Protein AF-A0A8S4RMI0-F1 (afdb_monomer)

Secondary structure (DSSP, 8-state):
--SB-TTT--BTTSS-EEEESTTHHHHHHHHHHHT-THHHHHHH-S-EEEEHHHHHHHH-HHHHHHHHHHHHHHHHTTS-----------SS----TTTBBTTT-SB--HHHHHHS-GGGPPPEEE---TTHHHHHHHHHHHH-SHHHHHHHHHHHT-S-TTTTT-EEEHHHHHHHHS---S--SSS---HHHHHHHHHHHHHHHH-S-S---HHHHHHH-TTS---HHHHHHHHHHHTTS--S-----TTSSS--SSS-----PPPP------

Nearest PDB structures (foldseek):
  2rn7-assembly1_A  TM=4.530E-01  e=5.251E+00  Shigella flexneri

Mean predicted aligned error: 21.91 Å

Sequence (274 aa):
MSQFCFICNKLLTEDETVVVSRGMPTLIDASVARSDEFADYLRSQKSVTIHVDCRKSYTRKTSISASKRQREEEQASTSKVSPPHTRARISESSFCFKNNCLFCGDEADEEAEKKKVKIYRRKIHKVSTLTFKDSILKLAKDRSDDVSKAVFARINFQYDLVAADAKYHDSCYKSFLRPNTGGKIGRPQSEAINSAMEEIFNFIESSDDCQFSLDELKNVCQNVALENGIIKIRLELNTVSPSSEDLVTLDTVLSHNKSSAAAAAPADTSLVTL

Radius of gyration: 37.86 Å; Cα contacts (8 Å, |Δi|>4): 210; chains: 1; bounding box: 69×52×135 Å

Solvent-accessible surface area (backbone atoms only — not comparable to full-atom values): 17417 Å² total; per-residue (Å²): 131,82,66,41,15,85,84,78,70,42,63,58,83,82,56,67,65,42,76,37,49,89,55,44,65,56,51,33,52,31,25,55,67,35,70,49,87,53,30,67,58,51,70,74,48,78,59,50,55,31,37,53,64,52,56,53,48,57,60,32,67,70,50,28,54,52,49,35,53,52,52,53,54,61,63,54,72,76,67,87,87,85,80,95,77,77,83,89,73,88,87,65,90,70,89,39,42,59,46,17,14,61,64,82,60,48,80,50,49,70,72,64,34,67,73,45,59,80,92,76,45,71,56,75,47,70,49,83,55,83,67,51,59,58,56,51,49,51,51,23,63,76,61,65,42,73,65,28,51,56,32,40,68,64,48,73,80,51,90,50,55,51,85,47,48,20,26,31,41,53,67,50,52,52,44,66,78,49,60,82,64,85,65,73,93,65,79,83,81,52,66,70,61,53,56,43,49,50,52,42,51,51,51,54,74,73,41,94,64,94,75,81,55,73,66,61,55,48,62,70,33,81,87,56,95,73,53,72,68,58,56,50,55,52,54,59,60,64,73,69,64,88,76,83,87,81,96,76,77,97,71,79,86,83,72,86,92,85,87,88,87,84,88,84,81,86,82,88,77,88,85,83,93,133

Foldseek 3Di:
DDQAAPQPRDGPPPAAKDKDQPCLVLLLVLCVLLVHPCNVVSVVDRIGMHHPVSVVQSSDPVNSVVSNVVVVVVVVVPDDDDDDDDDPDDDDPPQQQQQAALQPSDGDDPVVLVPDDPVPRFDKDWDDDQCVLVVLLVLLVVVVDPSSVSSCVVRVPDPGSNVSRGMHTPVRVVCSVPPCPVDDPDDPDDPLVVVLLVQLVVVVVVDPDPDDDLVRSCVSSVPDPDDSVNNVVVVVVVVPDDDDDDDDDDPDPPDDDPDDDDDDDDDDDDDDDD

pLDDT: mean 74.37, std 18.66, range [33.75, 95.25]

Organism: NCBI:txid348720

Structure (mmCIF, N/CA/C/O backbone):
data_AF-A0A8S4RMI0-F1
#
_entry.id   AF-A0A8S4RMI0-F1
#
loop_
_atom_site.group_PDB
_atom_site.id
_atom_site.type_symbol
_atom_site.label_atom_id
_atom_site.label_alt_id
_atom_site.label_comp_id
_atom_site.label_asym_id
_atom_site.label_entity_id
_atom_site.label_seq_id
_atom_site.pdbx_PDB_ins_code
_atom_site.Cartn_x
_atom_site.Cartn_y
_atom_site.Cartn_z
_atom_site.occupancy
_atom_site.B_iso_or_equiv
_atom_site.auth_seq_id
_atom_site.auth_comp_id
_atom_site.auth_asym_id
_atom_site.auth_atom_id
_atom_site.pdbx_PDB_model_num
ATOM 1 N N . MET A 1 1 ? -2.937 28.799 33.715 1.00 54.19 1 MET A N 1
ATOM 2 C CA . MET A 1 1 ? -4.033 28.325 32.842 1.00 54.19 1 MET A CA 1
ATOM 3 C C . MET A 1 1 ? -3.453 27.258 31.935 1.00 54.19 1 MET A C 1
ATOM 5 O O . MET A 1 1 ? -2.430 27.521 31.316 1.00 54.19 1 MET A O 1
ATOM 9 N N . SER A 1 2 ? -4.015 26.052 31.926 1.00 63.00 2 SER A N 1
ATOM 10 C CA . SER A 1 2 ? -3.570 24.981 31.029 1.00 63.00 2 SER A CA 1
ATOM 11 C C . SER A 1 2 ? -3.855 25.380 29.579 1.00 63.00 2 SER A C 1
ATOM 13 O O . SER A 1 2 ? -4.973 25.772 29.262 1.00 63.00 2 SER A O 1
ATOM 15 N N . GLN A 1 3 ? -2.845 25.303 28.708 1.00 75.56 3 GLN A N 1
ATOM 16 C CA . GLN A 1 3 ? -2.973 25.601 27.270 1.00 75.56 3 GLN A CA 1
ATOM 17 C C . GLN A 1 3 ? -3.526 24.415 26.458 1.00 75.56 3 GLN A C 1
ATOM 19 O O . GLN A 1 3 ? -3.726 24.520 25.249 1.00 75.56 3 GLN A O 1
ATOM 24 N N . PHE A 1 4 ? -3.801 23.296 27.130 1.00 82.50 4 PHE A N 1
ATOM 25 C CA . PHE A 1 4 ? -4.232 22.039 26.533 1.00 82.50 4 PHE A CA 1
ATOM 26 C C . PHE A 1 4 ? -5.598 21.618 27.075 1.00 82.50 4 PHE A C 1
ATOM 28 O O . PHE A 1 4 ? -5.907 21.826 28.253 1.00 82.50 4 PHE A O 1
ATOM 35 N N . CYS A 1 5 ? -6.408 21.002 26.217 1.00 84.50 5 CYS A N 1
ATOM 36 C CA . CYS A 1 5 ? -7.666 20.383 26.610 1.00 84.50 5 CYS A CA 1
ATOM 37 C C . CYS A 1 5 ? -7.396 19.075 27.360 1.00 84.50 5 CYS A C 1
ATOM 39 O O . CYS A 1 5 ? -6.780 18.171 26.805 1.00 84.50 5 CYS A O 1
ATOM 41 N N . PHE A 1 6 ? -7.921 18.928 28.581 1.00 81.25 6 PHE A N 1
ATOM 42 C CA . PHE A 1 6 ? -7.669 17.731 29.400 1.00 81.25 6 PHE A CA 1
ATOM 43 C C . PHE A 1 6 ? -8.244 16.425 28.815 1.00 81.25 6 PHE A C 1
ATOM 45 O O . PHE A 1 6 ? -7.832 15.345 29.217 1.00 81.25 6 PHE A O 1
ATOM 52 N N . ILE A 1 7 ? -9.217 16.505 27.897 1.00 84.19 7 ILE A N 1
ATOM 53 C CA . ILE A 1 7 ? -9.910 15.329 27.338 1.00 84.19 7 ILE A CA 1
ATOM 54 C C . ILE A 1 7 ? -9.160 14.765 26.127 1.00 84.19 7 ILE A C 1
ATOM 56 O O . ILE A 1 7 ? -9.059 13.551 25.979 1.00 84.19 7 ILE A O 1
ATOM 60 N N . CYS A 1 8 ? -8.668 15.632 25.238 1.00 85.00 8 CYS A N 1
ATOM 61 C CA . CYS A 1 8 ? -8.019 15.223 23.988 1.00 85.00 8 CYS A CA 1
ATOM 62 C C . CYS A 1 8 ? -6.515 15.529 23.943 1.00 85.00 8 CYS A C 1
ATOM 64 O O . CYS A 1 8 ? -5.870 15.186 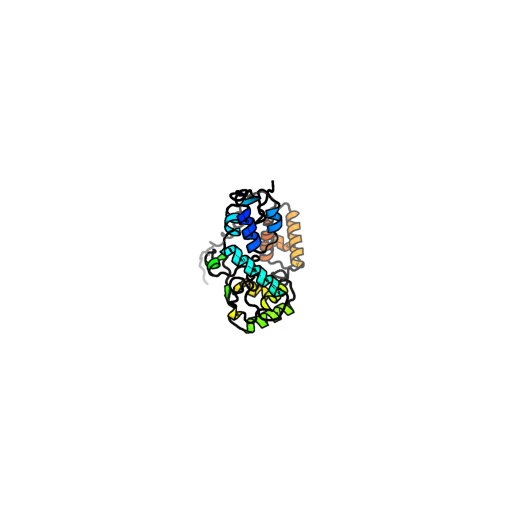22.957 1.00 85.00 8 CYS A O 1
ATOM 66 N N . ASN A 1 9 ? -5.963 16.182 24.973 1.00 83.00 9 ASN A N 1
ATOM 67 C CA . ASN A 1 9 ? -4.568 16.629 25.077 1.00 83.00 9 ASN A CA 1
ATOM 68 C C . ASN A 1 9 ? -4.078 17.525 23.922 1.00 83.00 9 ASN A C 1
ATOM 70 O O . ASN A 1 9 ? -2.877 17.725 23.763 1.00 83.00 9 ASN A O 1
ATOM 74 N N . LYS A 1 10 ? -4.992 18.100 23.132 1.00 84.44 10 LYS A N 1
ATOM 75 C CA . LYS A 1 10 ? -4.671 19.051 22.058 1.00 84.44 10 LYS A CA 1
ATOM 76 C C . LYS A 1 10 ? -4.670 20.492 22.558 1.00 84.44 10 LYS A C 1
ATOM 78 O O . LYS A 1 10 ? -5.283 20.806 23.584 1.00 84.44 10 LYS A O 1
ATOM 83 N N . LEU A 1 11 ? -4.003 21.366 21.808 1.00 82.44 11 LEU A N 1
ATOM 84 C CA . LEU A 1 11 ? -3.947 22.802 22.073 1.00 82.44 11 LEU A CA 1
ATOM 85 C C . LEU A 1 11 ? -5.346 23.431 22.021 1.00 82.44 11 LEU A C 1
ATOM 87 O O . LEU A 1 11 ? -6.177 23.121 21.169 1.00 82.44 11 LEU A O 1
ATOM 91 N N . LEU A 1 12 ? -5.601 24.355 22.942 1.00 80.00 12 LEU A N 1
ATOM 92 C CA . LEU A 1 12 ? -6.854 25.113 23.035 1.00 80.00 12 LEU A CA 1
ATOM 93 C C . LEU A 1 12 ? -6.992 26.209 21.955 1.00 80.00 12 LEU A C 1
ATOM 95 O O . LEU A 1 12 ? -7.931 26.996 22.008 1.00 80.00 12 LEU A O 1
ATOM 99 N N . THR A 1 13 ? -6.063 26.275 20.999 1.00 73.94 13 THR A N 1
ATOM 100 C CA . THR A 1 13 ? -6.011 27.281 19.925 1.00 73.94 13 THR A CA 1
ATOM 101 C C . THR A 1 13 ? -6.688 26.840 18.629 1.00 73.94 13 THR A C 1
ATOM 103 O O . THR A 1 13 ? -6.954 27.687 17.785 1.00 73.94 13 THR A O 1
ATOM 106 N N . GLU A 1 14 ? -6.930 25.539 18.449 1.00 65.44 14 GLU A N 1
ATOM 107 C CA . GLU A 1 14 ? -7.407 24.977 17.174 1.00 65.44 14 GLU A CA 1
ATOM 108 C C . GLU A 1 14 ? -8.941 24.985 17.040 1.00 65.44 14 GLU A C 1
ATOM 110 O O . GLU A 1 14 ? -9.441 25.131 15.931 1.00 65.44 14 GLU A O 1
ATOM 115 N N . ASP A 1 15 ? -9.684 24.910 18.153 1.00 72.50 15 ASP A N 1
ATOM 116 C CA . ASP A 1 15 ? -11.146 24.732 18.167 1.00 72.50 15 ASP A CA 1
ATOM 117 C C . ASP A 1 15 ? -11.834 25.615 19.227 1.00 72.50 15 ASP A C 1
ATOM 119 O O . ASP A 1 15 ? -11.194 26.115 20.153 1.00 72.50 15 ASP A O 1
ATOM 123 N N . GLU A 1 16 ? -13.165 25.759 19.151 1.00 82.75 16 GLU A N 1
ATOM 124 C CA . GLU A 1 16 ? -13.963 26.478 20.157 1.00 82.75 16 GLU A CA 1
ATOM 125 C C . GLU A 1 16 ? -13.777 25.891 21.565 1.00 82.75 16 GLU A C 1
ATOM 127 O O . GLU A 1 16 ? -14.031 24.705 21.819 1.00 82.75 16 GLU A O 1
ATOM 132 N N . THR A 1 17 ? -13.384 26.740 22.518 1.00 86.94 17 THR A N 1
ATOM 133 C CA . THR A 1 17 ? -13.136 26.347 23.909 1.00 86.94 17 THR A CA 1
ATOM 134 C C . THR A 1 17 ? -14.161 26.924 24.870 1.00 86.94 17 THR A C 1
ATOM 136 O O . THR A 1 17 ? -14.729 27.994 24.667 1.00 86.94 17 THR A O 1
ATOM 139 N N . VAL A 1 18 ? -14.406 26.191 25.954 1.00 85.44 18 VAL A N 1
ATOM 140 C CA . VAL A 1 18 ? -15.301 26.596 27.033 1.00 85.44 18 VAL A CA 1
ATOM 141 C C . VAL A 1 18 ? -14.650 26.326 28.383 1.00 85.44 18 VAL A C 1
A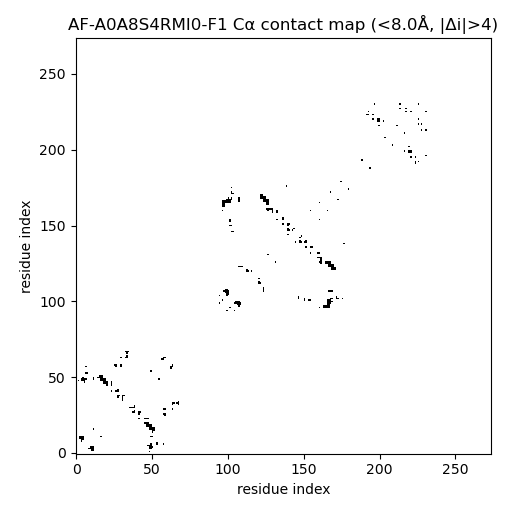TOM 143 O O . VAL A 1 18 ? -14.076 25.260 28.623 1.00 85.44 18 VAL A O 1
ATOM 146 N N . VAL A 1 19 ? -14.764 27.298 29.287 1.00 86.31 19 VAL A N 1
ATOM 147 C CA . VAL A 1 19 ? -14.391 27.140 30.695 1.00 86.31 19 VAL A CA 1
ATOM 148 C C . VAL A 1 19 ? -15.593 26.582 31.446 1.00 86.31 19 VAL A C 1
ATOM 150 O O . VAL A 1 19 ? -16.625 27.239 31.593 1.00 86.31 19 VAL A O 1
ATOM 153 N N . VAL A 1 20 ? -15.478 25.347 31.918 1.00 83.50 20 VAL A N 1
ATOM 154 C CA . VAL A 1 20 ? -16.547 24.653 32.632 1.00 83.50 20 VAL A CA 1
ATOM 155 C C . VAL A 1 20 ? -16.352 24.846 34.131 1.00 83.50 20 VAL A C 1
ATOM 157 O O . VAL A 1 20 ? -15.454 24.259 34.721 1.00 83.50 20 VAL A O 1
ATOM 160 N N . SER A 1 21 ? -17.211 25.659 34.747 1.00 84.62 21 SER A N 1
ATOM 161 C CA . SER A 1 21 ? -17.290 25.842 36.207 1.00 84.62 21 SER A CA 1
ATOM 162 C C . SER A 1 21 ? -18.567 25.218 36.779 1.00 84.62 21 SER A C 1
ATOM 164 O O . SER A 1 21 ? -18.519 24.349 37.642 1.00 84.62 21 SER A O 1
ATOM 166 N N . ARG A 1 22 ? -19.736 25.573 36.230 1.00 84.75 22 ARG A N 1
ATOM 167 C CA . ARG A 1 22 ? -21.039 25.014 36.650 1.00 84.75 22 ARG A CA 1
ATOM 168 C C . ARG A 1 22 ? -21.257 23.560 36.223 1.00 84.75 22 ARG A C 1
ATOM 170 O O . ARG A 1 22 ? -21.994 22.836 36.876 1.00 84.75 22 ARG A O 1
ATOM 177 N N . GLY A 1 23 ? -20.630 23.132 35.128 1.00 85.25 23 GLY A N 1
ATOM 178 C CA . GLY A 1 23 ? -20.769 21.778 34.575 1.00 85.25 23 GLY A CA 1
ATOM 179 C C . GLY A 1 23 ? -19.791 20.748 35.147 1.00 85.25 23 GLY A C 1
ATOM 180 O O . GLY A 1 23 ? -19.702 19.653 34.595 1.00 85.25 23 GLY A O 1
ATOM 181 N N . MET A 1 24 ? -19.047 21.097 36.202 1.00 89.69 24 MET A N 1
ATOM 182 C CA . MET A 1 24 ? -18.082 20.203 36.852 1.00 89.69 24 MET A CA 1
ATOM 183 C C . MET A 1 24 ? -18.721 18.919 37.405 1.00 89.69 24 MET A C 1
ATOM 185 O O . MET A 1 24 ? -18.169 17.856 37.126 1.00 89.69 24 MET A O 1
ATOM 189 N N . PRO A 1 25 ? -19.895 18.950 38.079 1.00 89.81 25 PRO A N 1
ATOM 190 C CA . PRO A 1 25 ? -20.540 17.723 38.553 1.00 89.81 25 PRO A CA 1
ATOM 191 C C . PRO A 1 25 ? -20.804 16.726 37.419 1.00 89.81 25 PRO A C 1
ATOM 193 O O . PRO A 1 25 ? -20.478 15.556 37.539 1.00 89.81 25 PRO A O 1
ATOM 196 N N . THR A 1 26 ? -21.267 17.205 36.260 1.00 89.94 26 THR A N 1
ATOM 197 C CA . THR A 1 26 ? -21.531 16.352 35.089 1.00 89.94 26 THR A CA 1
ATOM 198 C C . THR A 1 26 ? -20.264 15.712 34.517 1.00 89.94 26 THR A C 1
ATOM 200 O O . THR A 1 26 ? -20.318 14.591 34.019 1.00 89.94 26 THR A O 1
ATOM 203 N N . LEU A 1 27 ? -19.124 16.411 34.556 1.00 89.81 27 LEU A N 1
ATOM 204 C CA . LEU A 1 27 ? -17.843 15.846 34.122 1.00 89.81 27 LEU A CA 1
ATOM 205 C C . LEU A 1 27 ? -17.337 14.794 35.113 1.00 89.81 27 LEU A C 1
ATOM 207 O O . LEU A 1 27 ? -16.849 13.756 34.677 1.00 89.81 27 LEU A O 1
ATOM 211 N N . ILE A 1 28 ? -17.503 15.032 36.417 1.00 89.56 28 ILE A N 1
ATOM 212 C CA . ILE A 1 28 ? -17.167 14.062 37.467 1.00 89.56 28 ILE A CA 1
ATOM 213 C C . ILE A 1 28 ? -18.046 12.814 37.330 1.00 89.56 28 ILE A C 1
ATOM 215 O O . ILE A 1 28 ? -17.522 11.706 37.317 1.00 89.56 28 ILE A O 1
ATOM 219 N N . ASP A 1 29 ? -19.358 12.972 37.150 1.00 90.69 29 ASP A N 1
ATOM 220 C CA . ASP A 1 29 ? -20.283 11.848 36.970 1.00 90.69 29 ASP A CA 1
ATOM 221 C C . ASP A 1 29 ? -19.956 11.044 35.707 1.00 90.69 29 ASP A C 1
ATOM 223 O O . ASP A 1 29 ? -19.968 9.813 35.728 1.00 90.69 29 ASP A O 1
ATOM 227 N N . ALA A 1 30 ? -19.616 11.726 34.607 1.00 89.06 30 ALA A N 1
ATOM 228 C CA . ALA A 1 30 ? -19.179 11.071 33.378 1.00 89.06 30 ALA A CA 1
ATOM 229 C C . ALA A 1 30 ? -17.870 10.297 33.585 1.00 89.06 30 ALA A C 1
ATOM 231 O O . ALA A 1 30 ? -17.769 9.158 33.146 1.00 89.06 30 ALA A O 1
ATOM 232 N N . SER A 1 31 ? -16.900 10.882 34.285 1.00 89.00 31 SER A N 1
ATOM 233 C CA . SER A 1 31 ? -15.619 10.259 34.629 1.00 89.00 31 SER A CA 1
ATOM 234 C C . SER A 1 31 ? -15.795 9.007 35.502 1.00 89.00 31 SER A C 1
ATOM 236 O O . SER A 1 31 ? -15.307 7.928 35.163 1.00 89.00 31 SER A O 1
ATOM 238 N N . VAL A 1 32 ? -16.622 9.097 36.550 1.00 88.31 32 VAL A N 1
ATOM 239 C CA . VAL A 1 32 ? -16.991 7.957 37.407 1.00 88.31 32 VAL A CA 1
ATOM 240 C C . VAL A 1 32 ? -17.703 6.869 36.598 1.00 88.31 32 VAL A C 1
ATOM 242 O O . VAL A 1 32 ? -17.356 5.692 36.701 1.00 88.31 32 VAL A O 1
ATOM 245 N N . ALA A 1 33 ? -18.658 7.245 35.741 1.00 87.50 33 ALA A N 1
ATOM 246 C CA . ALA A 1 33 ? -19.387 6.303 34.893 1.00 87.50 33 ALA A CA 1
ATOM 247 C C . ALA A 1 33 ? -18.496 5.629 33.833 1.00 87.50 33 ALA A C 1
ATOM 249 O O . ALA A 1 33 ? -18.783 4.507 33.411 1.00 87.50 33 ALA A O 1
ATOM 250 N N . ARG A 1 34 ? -17.421 6.302 33.407 1.00 87.50 34 ARG A N 1
ATOM 251 C CA . ARG A 1 34 ? -16.379 5.764 32.517 1.00 87.50 34 ARG A CA 1
ATOM 252 C C . ARG A 1 34 ? -15.347 4.921 33.261 1.00 87.50 34 ARG A C 1
ATOM 254 O O . ARG A 1 34 ? -14.600 4.197 32.607 1.00 87.50 34 ARG A O 1
ATOM 261 N N . SER A 1 35 ? -15.316 5.012 34.593 1.00 82.00 35 SER A N 1
ATOM 262 C CA . SER A 1 35 ? -14.300 4.397 35.452 1.00 82.00 35 SER A CA 1
ATOM 263 C C . SER A 1 35 ? -12.883 4.752 34.990 1.00 82.00 35 SER A C 1
ATOM 265 O O . SER A 1 35 ? -12.017 3.882 34.869 1.00 82.00 35 SER A O 1
ATOM 267 N N . ASP A 1 36 ? -12.674 6.030 34.661 1.00 82.50 36 ASP A N 1
ATOM 268 C CA . ASP A 1 36 ? -11.359 6.580 34.341 1.00 82.50 36 ASP A CA 1
ATOM 269 C C . ASP A 1 36 ? -10.687 7.200 35.580 1.00 82.50 36 ASP A C 1
ATOM 271 O O . ASP A 1 36 ? -11.306 7.404 36.623 1.00 82.50 36 ASP A O 1
ATOM 275 N N . GLU A 1 37 ? -9.386 7.468 35.475 1.00 81.69 37 GLU A N 1
ATOM 276 C CA . GLU A 1 37 ? -8.567 8.017 36.571 1.00 81.69 37 GLU A CA 1
ATOM 277 C C . GLU A 1 37 ? -8.727 9.541 36.719 1.00 81.69 37 GLU A C 1
ATOM 279 O O . GLU A 1 37 ? -8.057 10.184 37.524 1.00 81.69 37 GLU A O 1
ATOM 284 N N . PHE A 1 38 ? -9.623 10.153 35.939 1.00 83.25 38 PHE A N 1
ATOM 285 C CA . PHE A 1 38 ? -9.787 11.604 35.911 1.00 83.25 38 PHE A CA 1
ATOM 286 C C . PHE A 1 38 ? -10.749 12.123 36.984 1.00 83.25 38 PHE A C 1
ATOM 288 O O . PHE A 1 38 ? -10.801 13.333 37.211 1.00 83.25 38 PHE A O 1
ATOM 295 N N . ALA A 1 39 ? -11.474 11.243 37.683 1.00 83.69 39 ALA A N 1
ATOM 296 C CA . ALA A 1 39 ? -12.506 11.640 38.640 1.00 83.69 39 ALA A CA 1
ATOM 297 C C . ALA A 1 39 ? -11.903 12.413 39.816 1.00 83.69 39 ALA A C 1
ATOM 299 O O . ALA A 1 39 ? -12.425 13.457 40.213 1.00 83.69 39 ALA A O 1
ATOM 300 N N . ASP A 1 40 ? -10.774 11.934 40.332 1.00 84.81 40 ASP A N 1
ATOM 301 C CA . ASP A 1 40 ? -10.081 12.543 41.466 1.00 84.81 40 ASP A CA 1
ATOM 302 C C . ASP A 1 40 ? -9.461 13.887 41.078 1.00 84.81 40 ASP A C 1
ATOM 304 O O . ASP A 1 40 ? -9.591 14.878 41.804 1.00 84.81 40 ASP A O 1
ATOM 308 N N . TYR A 1 41 ? -8.888 13.963 39.872 1.00 86.19 41 TYR A N 1
ATOM 309 C CA . TYR A 1 41 ? -8.411 15.221 39.307 1.00 86.19 41 TYR A CA 1
ATOM 310 C C . TYR A 1 41 ? -9.552 16.239 39.185 1.00 86.19 41 TYR A C 1
ATOM 312 O O . TYR A 1 41 ? -9.429 17.359 39.680 1.00 86.19 41 TYR A O 1
ATOM 320 N N . LEU A 1 42 ? -10.694 15.856 38.611 1.00 86.25 42 LEU A N 1
ATOM 321 C CA . LEU A 1 42 ? -11.837 16.754 38.428 1.00 86.25 42 LEU A CA 1
ATOM 322 C C . LEU A 1 42 ? -12.463 17.210 39.755 1.00 86.25 42 LEU A C 1
ATOM 324 O O . LEU A 1 42 ? -12.930 18.344 39.829 1.00 86.25 42 LEU A O 1
ATOM 328 N N . ARG A 1 43 ? -12.427 16.388 40.814 1.00 87.06 43 ARG A N 1
ATOM 329 C CA . ARG A 1 43 ? -12.862 16.784 42.169 1.00 87.06 43 ARG A CA 1
ATOM 330 C C . ARG A 1 43 ? -11.950 17.838 42.802 1.00 87.06 43 ARG A C 1
ATOM 332 O O . ARG A 1 43 ? -12.424 18.646 43.596 1.00 87.06 43 ARG A O 1
ATOM 339 N N . SER A 1 44 ? -10.662 17.840 42.454 1.00 86.88 44 SER A N 1
ATOM 340 C CA . SER A 1 44 ? -9.683 18.809 42.973 1.00 86.88 44 SER A CA 1
ATOM 341 C C . SER A 1 44 ? -9.760 20.188 42.303 1.00 86.88 44 SER A C 1
ATOM 343 O O . SER A 1 44 ? -9.288 21.177 42.865 1.00 86.88 44 SER A O 1
ATOM 345 N N . GLN A 1 45 ? -10.351 20.276 41.106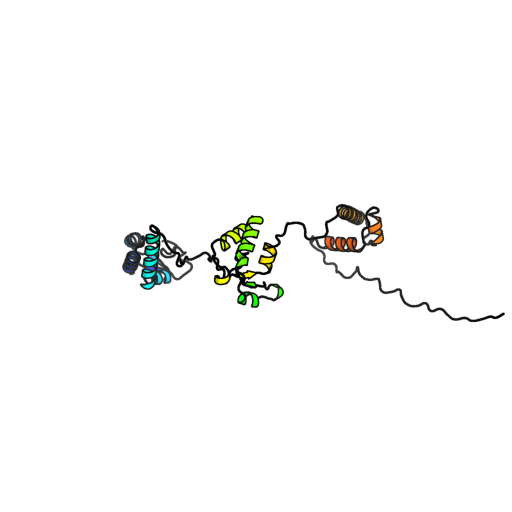 1.00 84.75 45 GLN A N 1
ATOM 346 C CA . GLN A 1 45 ? -10.377 21.499 40.302 1.00 84.75 45 GLN A CA 1
ATOM 347 C C . GLN A 1 45 ? -11.699 22.264 40.446 1.00 84.75 45 GLN A C 1
ATOM 349 O O . GLN A 1 45 ? -12.782 21.686 40.448 1.00 84.75 45 GLN A O 1
ATOM 354 N N . LYS A 1 46 ? -11.622 23.602 40.499 1.00 82.88 46 LYS A N 1
ATOM 355 C CA . LYS A 1 46 ? -12.810 24.484 40.526 1.00 82.88 46 LYS A CA 1
ATOM 356 C C . LYS A 1 46 ? -13.389 24.755 39.133 1.00 82.88 46 LYS A C 1
ATOM 358 O O . LYS A 1 46 ? -14.575 25.047 39.000 1.00 82.88 46 LYS A O 1
ATOM 363 N N . SER A 1 47 ? -12.551 24.697 38.102 1.00 86.88 47 SER A N 1
ATOM 364 C CA . SER A 1 47 ? -12.946 24.903 36.708 1.00 86.88 47 SER A CA 1
ATOM 365 C C . SER A 1 47 ? -11.914 24.307 35.762 1.00 86.88 47 SER A C 1
ATOM 367 O O . SER A 1 47 ? -10.721 24.363 36.059 1.00 86.88 47 SER A O 1
ATOM 369 N N . VAL A 1 48 ? -12.355 23.824 34.603 1.00 86.62 48 VAL A N 1
ATOM 370 C CA . VAL A 1 48 ? -11.478 23.264 33.561 1.00 86.62 48 VAL A CA 1
ATOM 371 C C . VAL A 1 48 ? -11.795 23.862 32.196 1.00 86.62 48 VAL A C 1
ATOM 373 O O . VAL A 1 48 ? -12.960 24.092 31.871 1.00 86.62 48 VAL A O 1
ATOM 376 N N . THR A 1 49 ? -10.763 24.100 31.388 1.00 87.38 49 THR A N 1
ATOM 377 C CA . THR A 1 49 ? -10.919 24.579 30.008 1.00 87.38 49 THR A CA 1
ATOM 378 C C . THR A 1 49 ? -10.817 23.409 29.043 1.00 87.38 49 THR A C 1
ATOM 380 O O . THR A 1 49 ? -9.838 22.661 29.061 1.00 87.38 49 THR A O 1
ATOM 383 N N . ILE A 1 50 ? -11.835 23.239 28.204 1.00 88.69 50 ILE A N 1
ATOM 384 C CA . ILE A 1 50 ? -11.911 22.160 27.215 1.00 88.69 50 ILE A CA 1
ATOM 385 C C . ILE A 1 50 ? -12.539 22.636 25.922 1.00 88.69 50 ILE A C 1
ATOM 387 O O . ILE A 1 50 ? -13.280 23.616 25.918 1.00 88.69 50 ILE A O 1
ATOM 391 N N . HIS A 1 51 ? -12.304 21.905 24.834 1.00 90.12 51 HIS A N 1
ATOM 392 C CA . HIS A 1 51 ? -13.070 22.120 23.612 1.00 90.12 51 HIS A CA 1
ATOM 393 C C . HIS A 1 51 ? -14.547 21.794 23.836 1.00 90.12 51 HIS A C 1
ATOM 395 O O . HIS A 1 51 ? -14.900 20.851 24.559 1.00 90.12 51 HIS A O 1
ATOM 401 N N . VAL A 1 52 ? -15.420 22.558 23.186 1.00 87.19 52 VAL A N 1
ATOM 402 C CA . VAL A 1 52 ? -16.876 22.381 23.260 1.00 87.19 52 VAL A CA 1
ATOM 403 C C . VAL A 1 52 ? -17.274 20.968 22.823 1.00 87.19 52 VAL A C 1
ATOM 405 O O . VAL A 1 52 ? -18.101 20.318 23.471 1.00 87.19 52 VAL A O 1
ATOM 408 N N . ASP A 1 53 ? -16.646 20.450 21.770 1.00 87.75 53 ASP A N 1
ATOM 409 C CA . ASP A 1 53 ? -16.946 19.115 21.255 1.00 87.75 53 ASP A CA 1
ATOM 410 C C . ASP A 1 53 ? -16.376 17.999 22.124 1.00 87.75 53 ASP A C 1
ATOM 412 O O . ASP A 1 53 ? -17.048 16.985 22.329 1.00 87.75 53 ASP A O 1
ATOM 416 N N . CYS A 1 54 ? -15.218 18.220 22.749 1.00 88.31 54 CYS A N 1
ATOM 417 C CA . CYS A 1 54 ? -14.690 17.327 23.776 1.00 88.31 54 CYS A CA 1
ATOM 418 C C . CYS A 1 54 ? -15.673 17.207 24.948 1.00 88.31 54 CYS A C 1
ATOM 420 O O . CYS A 1 54 ? -15.998 16.093 25.358 1.00 88.31 54 CYS A O 1
ATOM 422 N N . ARG A 1 55 ? -16.248 18.325 25.423 1.00 88.94 55 ARG A N 1
ATOM 423 C CA . ARG A 1 55 ? -17.288 18.308 26.468 1.00 88.94 55 ARG A CA 1
ATOM 424 C C . ARG A 1 55 ? -18.501 17.477 26.054 1.00 88.94 55 ARG A C 1
ATOM 426 O O . ARG A 1 55 ? -18.967 16.637 26.828 1.00 88.94 55 ARG A O 1
ATOM 433 N N . LYS A 1 56 ? -19.033 17.723 24.850 1.00 88.25 56 LYS A N 1
ATOM 434 C CA . LYS A 1 56 ? -20.196 16.993 24.318 1.00 88.25 56 LYS A CA 1
ATOM 435 C C . LYS A 1 56 ? -19.882 15.503 24.207 1.00 88.25 56 LYS A C 1
ATOM 437 O O . LYS A 1 56 ? -20.673 14.687 24.658 1.00 88.25 56 LYS A O 1
ATOM 442 N N . SER A 1 57 ? -18.740 15.144 23.627 1.00 89.56 57 SER A N 1
ATOM 443 C CA . SER A 1 57 ? -18.340 13.751 23.423 1.00 89.56 57 SER A CA 1
ATOM 444 C C . SER A 1 57 ? -18.132 13.010 24.743 1.00 89.56 57 SER A C 1
ATOM 446 O O . SER A 1 57 ? -18.621 11.896 24.908 1.00 89.56 57 SER A O 1
ATOM 448 N N . TYR A 1 58 ? -17.477 13.645 25.713 1.00 88.56 58 TYR A N 1
ATOM 449 C CA . TYR A 1 58 ? -17.137 13.024 26.992 1.00 88.56 58 TYR A CA 1
ATOM 450 C C . TYR A 1 58 ? -18.363 12.755 27.878 1.00 88.56 58 TYR A C 1
ATOM 452 O O . TYR A 1 58 ? -18.442 11.725 28.540 1.00 88.56 58 TYR A O 1
ATOM 460 N N . THR A 1 59 ? -19.361 13.644 27.837 1.00 89.69 59 THR A N 1
ATOM 461 C CA . THR A 1 59 ? -20.601 13.526 28.630 1.00 89.69 59 THR A CA 1
ATOM 462 C C . THR A 1 59 ? -21.718 12.736 27.929 1.00 89.69 59 THR A C 1
ATOM 464 O O . THR A 1 59 ? -22.746 12.437 28.539 1.00 89.69 59 THR A O 1
ATOM 467 N N . ARG A 1 60 ? -21.551 12.362 26.651 1.00 90.50 60 ARG A N 1
ATOM 468 C CA . ARG A 1 60 ? -22.541 11.571 25.895 1.00 90.50 60 ARG A CA 1
ATOM 469 C C . ARG A 1 60 ? -22.616 10.135 26.416 1.00 90.50 60 ARG A C 1
ATOM 471 O O . ARG A 1 60 ? -21.620 9.417 26.422 1.00 90.50 60 ARG A O 1
ATOM 478 N N . LYS A 1 61 ? -23.833 9.670 26.721 1.00 87.44 61 LYS A N 1
ATOM 479 C CA . LYS A 1 61 ? -24.105 8.303 27.215 1.00 87.44 61 LYS A CA 1
ATOM 480 C C . LYS A 1 61 ? -23.506 7.205 26.326 1.00 87.44 61 LYS A C 1
ATOM 482 O O . LYS A 1 61 ? -22.900 6.275 26.838 1.00 87.44 61 LYS A O 1
ATOM 487 N N . THR A 1 62 ? -23.616 7.340 25.004 1.00 86.88 62 THR A N 1
ATOM 488 C CA . THR A 1 62 ? -23.060 6.373 24.040 1.00 86.88 62 THR A CA 1
ATOM 489 C C . THR A 1 62 ? -21.534 6.285 24.105 1.00 86.88 62 THR A C 1
ATOM 491 O O . THR A 1 62 ? -20.981 5.190 24.046 1.00 86.88 62 THR A O 1
ATOM 494 N N . SER A 1 63 ? -20.858 7.422 24.284 1.00 87.62 63 SER A N 1
ATOM 495 C CA . SER A 1 63 ? -19.402 7.500 24.449 1.00 87.62 63 SER A CA 1
ATOM 496 C C . SER A 1 63 ? -18.948 6.890 25.776 1.00 87.62 63 SER A C 1
ATOM 498 O O . SER A 1 63 ? -17.952 6.171 25.823 1.00 87.62 63 SER A O 1
ATOM 500 N N . ILE A 1 64 ? -19.706 7.121 26.854 1.00 87.38 64 ILE A N 1
ATOM 501 C CA . ILE A 1 64 ? -19.462 6.511 28.169 1.00 87.38 64 ILE A CA 1
ATOM 502 C C . ILE A 1 64 ? -19.547 4.982 28.074 1.00 87.38 64 ILE A C 1
ATOM 504 O O . ILE A 1 64 ? -18.613 4.289 28.474 1.00 87.38 64 ILE A O 1
ATOM 508 N N . SER A 1 65 ? -20.619 4.450 27.477 1.00 84.75 65 SER A N 1
ATOM 509 C CA . SER A 1 65 ? -20.786 3.004 27.287 1.00 84.75 65 SER A CA 1
ATOM 510 C C . SER A 1 65 ? -19.698 2.391 26.401 1.00 84.75 65 SER A C 1
ATOM 512 O O . SER A 1 65 ? -19.224 1.298 26.697 1.00 84.75 65 SER A O 1
ATOM 514 N N . ALA A 1 66 ? -19.275 3.083 25.337 1.00 84.50 66 ALA A N 1
ATOM 515 C CA . ALA A 1 66 ? -18.200 2.610 24.466 1.00 84.50 66 ALA A CA 1
ATOM 516 C C . ALA A 1 66 ? -16.866 2.480 25.217 1.00 84.50 66 ALA A C 1
ATOM 518 O O . ALA A 1 66 ? -16.194 1.458 25.106 1.00 84.50 66 ALA A O 1
ATOM 519 N N . SER A 1 67 ? -16.510 3.474 26.032 1.00 83.81 67 SER A N 1
ATOM 520 C CA . SER A 1 67 ? -15.260 3.438 26.798 1.00 83.81 67 SER A CA 1
ATOM 521 C C . SER A 1 67 ? -15.279 2.425 27.939 1.00 83.81 67 SER A C 1
ATOM 523 O O . SER A 1 67 ? -14.250 1.815 28.216 1.00 83.81 67 SER A O 1
ATOM 525 N N . LYS A 1 68 ? -16.446 2.176 28.545 1.00 83.88 68 LYS A N 1
ATOM 526 C CA . LYS A 1 68 ? -16.604 1.094 29.522 1.00 83.88 68 LYS A CA 1
ATOM 527 C C . LYS A 1 68 ? -16.350 -0.282 28.890 1.00 83.88 68 LYS A C 1
ATOM 529 O O . LYS A 1 68 ? -15.572 -1.059 29.430 1.00 83.88 68 LYS A O 1
ATOM 534 N N . ARG A 1 69 ? -16.923 -0.541 27.706 1.00 80.81 69 ARG A N 1
ATOM 535 C CA . ARG A 1 69 ? -16.703 -1.793 26.954 1.00 80.81 69 ARG A CA 1
ATOM 536 C C . ARG A 1 69 ? -15.233 -2.005 26.586 1.00 80.81 69 ARG A C 1
ATOM 538 O O . ARG A 1 69 ? -14.723 -3.103 26.758 1.00 80.81 69 ARG A O 1
ATOM 545 N N . GLN A 1 70 ? -14.545 -0.954 26.134 1.00 77.44 70 GLN A N 1
ATOM 546 C CA . GLN A 1 70 ? -13.114 -1.031 25.814 1.00 77.44 70 GLN A CA 1
ATOM 547 C C . GLN A 1 70 ? -12.270 -1.426 27.034 1.00 77.44 70 GLN A C 1
ATOM 549 O O . GLN A 1 70 ? -11.422 -2.307 26.931 1.00 77.44 70 GLN A O 1
ATOM 554 N N . ARG A 1 71 ? -12.536 -0.835 28.206 1.00 72.75 71 ARG A N 1
ATOM 555 C CA . ARG A 1 71 ? -11.814 -1.177 29.442 1.00 72.75 71 ARG A CA 1
ATOM 556 C C . ARG A 1 71 ? -12.111 -2.594 29.935 1.00 72.75 71 ARG A C 1
ATOM 558 O O . ARG A 1 71 ? -11.199 -3.275 30.395 1.00 72.75 71 ARG A O 1
ATOM 565 N N . GLU A 1 72 ? -13.357 -3.054 29.826 1.00 73.69 72 GLU A N 1
ATOM 566 C CA . GLU A 1 72 ? -13.728 -4.439 30.159 1.00 73.69 72 GLU A CA 1
ATOM 567 C C . GLU A 1 72 ? -12.989 -5.452 29.259 1.00 73.69 72 GLU A C 1
ATOM 569 O O . GLU A 1 72 ? -12.485 -6.462 29.749 1.00 73.69 72 GLU A O 1
ATOM 574 N N . GLU A 1 73 ? -12.833 -5.154 27.964 1.00 67.44 73 GLU A N 1
ATOM 575 C CA . GLU A 1 73 ? -12.051 -5.968 27.019 1.00 67.44 73 GLU A CA 1
ATOM 576 C C . GLU A 1 73 ? -10.535 -5.948 27.316 1.00 67.44 73 GLU A C 1
ATOM 578 O O . GLU A 1 73 ? -9.848 -6.969 27.182 1.00 67.44 73 GLU A O 1
ATOM 583 N N . GLU A 1 74 ? -9.995 -4.809 27.757 1.00 64.56 74 GLU A N 1
ATOM 584 C CA . GLU A 1 74 ? -8.591 -4.677 28.174 1.00 64.56 74 GLU A CA 1
ATOM 585 C C . GLU A 1 74 ? -8.293 -5.462 29.460 1.00 64.56 74 GLU A C 1
ATOM 587 O O . GLU A 1 74 ? -7.273 -6.151 29.532 1.00 64.56 74 GLU A O 1
ATOM 592 N N . GLN A 1 75 ? -9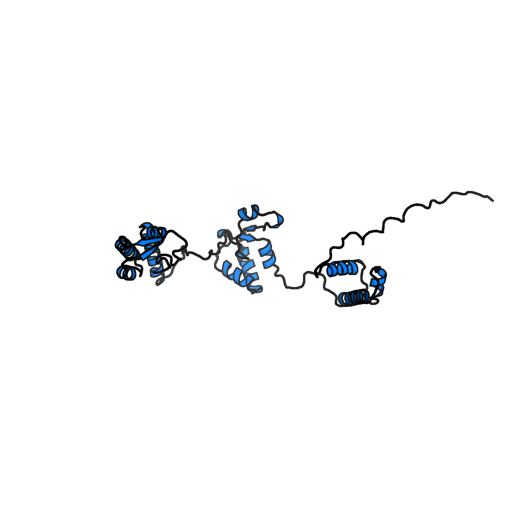.198 -5.444 30.443 1.00 58.97 75 GLN A N 1
ATOM 593 C CA . GLN A 1 75 ? -9.045 -6.200 31.693 1.00 58.97 75 GLN A CA 1
ATOM 594 C C . GLN A 1 75 ? -9.238 -7.714 31.495 1.00 58.97 75 GLN A C 1
ATOM 596 O O . GLN A 1 75 ? -8.495 -8.511 32.076 1.00 58.97 75 GLN A O 1
ATOM 601 N N . ALA A 1 76 ? -10.153 -8.128 30.612 1.00 54.88 76 ALA A N 1
ATOM 602 C CA . ALA A 1 76 ? -10.360 -9.536 30.256 1.00 54.88 76 ALA A CA 1
ATOM 603 C C . ALA A 1 76 ? -9.178 -10.155 29.478 1.00 54.88 76 ALA A C 1
ATOM 605 O O . ALA A 1 76 ? -9.022 -11.375 29.449 1.00 54.88 76 ALA A O 1
ATOM 606 N N . SER A 1 77 ? -8.294 -9.334 28.899 1.00 52.78 77 SER A N 1
ATOM 607 C CA . SER A 1 77 ? -7.113 -9.790 28.149 1.00 52.78 77 SER A CA 1
ATOM 608 C C . SER A 1 77 ? -5.988 -10.371 29.033 1.00 52.78 77 SER A C 1
ATOM 610 O O . SER A 1 77 ? -4.958 -10.786 28.503 1.00 52.78 77 SER A O 1
ATOM 612 N N . THR A 1 78 ? -6.156 -10.429 30.362 1.00 48.88 78 THR A N 1
ATOM 613 C CA . THR A 1 78 ? -5.156 -10.988 31.298 1.00 48.88 78 THR A CA 1
ATOM 614 C C . THR A 1 78 ? -5.394 -12.447 31.689 1.00 48.88 78 THR A C 1
ATOM 616 O O . THR A 1 78 ? -4.579 -13.023 32.409 1.00 48.88 78 THR A O 1
ATOM 619 N N . SER A 1 79 ? -6.457 -13.108 31.214 1.00 44.78 79 SER A N 1
ATOM 620 C CA . SER A 1 79 ? -6.637 -14.541 31.467 1.00 44.78 79 SER A CA 1
ATOM 621 C C . SER A 1 79 ? -7.538 -15.239 30.446 1.00 44.78 79 SER A C 1
ATOM 623 O O . SER A 1 79 ? -8.732 -14.980 30.374 1.00 44.78 79 SER A O 1
ATOM 625 N N . LYS A 1 80 ? -6.941 -16.257 29.809 1.00 36.78 80 LYS A N 1
ATOM 626 C CA . LYS A 1 80 ? -7.523 -17.381 29.048 1.00 36.78 80 LYS A CA 1
ATOM 627 C C . LYS A 1 80 ? -7.618 -17.239 27.522 1.00 36.78 80 LYS A C 1
ATOM 629 O O . LYS A 1 80 ? -7.902 -16.203 26.941 1.00 36.78 80 LYS A O 1
ATOM 634 N N . VAL A 1 81 ? -7.285 -18.376 26.918 1.00 47.09 81 VAL A N 1
ATOM 635 C CA . VAL A 1 81 ? -7.011 -18.687 25.514 1.00 47.09 81 VAL A CA 1
ATOM 636 C C . VAL A 1 81 ? -8.306 -18.831 24.698 1.00 47.09 81 VAL A C 1
ATOM 638 O O . VAL A 1 81 ? -9.234 -19.486 25.173 1.00 47.09 81 VAL A O 1
ATOM 641 N N . SER A 1 82 ? -8.271 -18.340 23.442 1.00 38.38 82 SER A N 1
ATOM 642 C CA . SER A 1 82 ? -9.181 -18.556 22.273 1.00 38.38 82 SER A CA 1
ATOM 643 C C . SER A 1 82 ? -10.117 -17.386 21.894 1.00 38.38 82 SER A C 1
ATOM 645 O O . SER A 1 82 ? -10.553 -16.656 22.776 1.00 38.38 82 SER A O 1
ATOM 647 N N . PRO A 1 83 ? -10.615 -17.324 20.635 1.00 44.19 83 PRO A N 1
ATOM 648 C CA . PRO A 1 83 ? -9.959 -17.084 19.334 1.00 44.19 83 PRO A CA 1
ATOM 649 C C . PRO A 1 83 ? -10.191 -15.627 18.834 1.00 44.19 83 PRO A C 1
ATOM 651 O O . PRO A 1 83 ? -11.053 -14.926 19.364 1.00 44.19 83 PRO A O 1
ATOM 654 N N . PRO A 1 84 ? -9.451 -15.116 17.824 1.00 41.19 84 PRO A N 1
ATOM 655 C CA . PRO A 1 84 ? -9.354 -13.678 17.593 1.00 41.19 84 PRO A CA 1
ATOM 656 C C . PRO A 1 84 ? -10.549 -13.155 16.787 1.00 41.19 84 PRO A C 1
ATOM 658 O O . PRO A 1 84 ? -10.533 -13.192 15.560 1.00 41.19 84 PRO A O 1
ATOM 661 N N . HIS A 1 85 ? -11.564 -12.610 17.459 1.00 39.00 85 HIS A N 1
ATOM 662 C CA . HIS A 1 85 ? -12.525 -11.734 16.792 1.00 39.00 85 HIS 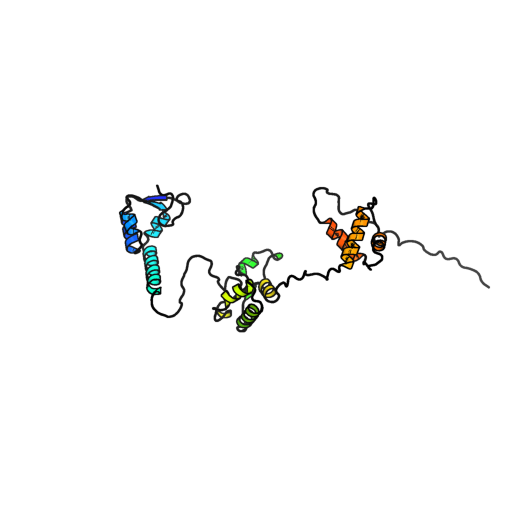A CA 1
ATOM 663 C C . HIS A 1 85 ? -12.162 -10.266 17.052 1.00 39.00 85 HIS A C 1
ATOM 665 O O . HIS A 1 85 ? -12.402 -9.709 18.117 1.00 39.00 85 HIS A O 1
ATOM 671 N N . THR A 1 86 ? -11.523 -9.687 16.036 1.00 46.97 86 THR A N 1
ATOM 672 C CA . THR A 1 86 ? -11.521 -8.270 15.642 1.00 46.97 86 THR A CA 1
ATOM 673 C C . THR A 1 86 ? -11.350 -7.236 16.760 1.00 46.97 86 THR A C 1
ATOM 675 O O . THR A 1 86 ? -12.279 -6.518 17.122 1.00 46.97 86 THR A O 1
ATOM 678 N N . ARG A 1 87 ? -10.104 -7.069 17.222 1.00 43.59 87 ARG A N 1
ATOM 679 C CA . ARG A 1 87 ? -9.659 -5.836 17.892 1.00 43.59 87 ARG A CA 1
ATOM 680 C C . ARG A 1 87 ? -9.717 -4.667 16.901 1.00 43.59 87 ARG A C 1
ATOM 682 O O . ARG A 1 87 ? -8.862 -4.560 16.025 1.00 43.59 87 ARG A O 1
ATOM 689 N N . ALA A 1 88 ? -10.689 -3.774 17.061 1.00 48.62 88 ALA A N 1
ATOM 690 C CA . ALA A 1 88 ? -10.673 -2.463 16.419 1.00 48.62 88 ALA A CA 1
ATOM 691 C C . ALA A 1 88 ? -9.708 -1.540 17.187 1.00 48.62 88 ALA A C 1
ATOM 693 O O . ALA A 1 88 ? -10.041 -1.014 18.246 1.00 48.62 88 ALA A O 1
ATOM 694 N N . ARG A 1 89 ? -8.490 -1.380 16.660 1.00 50.81 89 ARG A N 1
ATOM 695 C CA . ARG A 1 89 ? -7.434 -0.500 17.181 1.00 50.81 89 ARG A CA 1
ATOM 696 C C . ARG A 1 89 ? -7.339 0.736 16.268 1.00 50.81 89 ARG A C 1
ATOM 698 O O . ARG A 1 89 ? -7.076 0.596 15.081 1.00 50.81 89 ARG A O 1
ATOM 705 N N . ILE A 1 90 ? -7.578 1.930 16.806 1.00 48.94 90 ILE A N 1
ATOM 706 C CA . ILE A 1 90 ? -7.250 3.240 16.197 1.00 48.94 90 ILE A CA 1
ATOM 707 C C . ILE A 1 90 ? -5.787 3.530 16.607 1.00 48.94 90 ILE A C 1
ATOM 709 O O . ILE A 1 90 ? -5.474 3.298 17.768 1.00 48.94 90 ILE A O 1
ATOM 713 N N . SER A 1 91 ? -4.806 3.985 15.822 1.00 52.19 91 SER A N 1
ATOM 714 C CA . SER A 1 91 ? -4.684 4.432 14.431 1.00 52.19 91 SER A CA 1
ATOM 715 C C . SER A 1 91 ? -3.212 4.296 13.994 1.00 52.19 91 SER A C 1
ATOM 717 O O . SER A 1 91 ? -2.382 5.155 14.269 1.00 52.19 91 SER A O 1
ATOM 719 N N . GLU A 1 92 ? -2.913 3.222 13.290 1.00 44.19 92 GLU A N 1
ATOM 720 C CA . GLU A 1 92 ? -1.914 3.110 12.223 1.00 44.19 92 GLU A CA 1
ATOM 721 C C . GLU A 1 92 ? -2.716 2.370 11.160 1.00 44.19 92 GLU A C 1
ATOM 723 O O . GLU A 1 92 ? -3.445 1.444 11.528 1.00 44.19 92 GLU A O 1
ATOM 728 N N . SER A 1 93 ? -2.735 2.814 9.904 1.00 56.56 93 SER A N 1
ATOM 729 C CA . SER A 1 93 ? -3.559 2.163 8.881 1.00 56.56 93 SER A CA 1
ATOM 730 C C . SER A 1 93 ? -3.180 0.683 8.817 1.00 56.56 93 SER A C 1
ATOM 732 O O . SER A 1 93 ? -2.150 0.300 8.268 1.00 56.56 93 SER A O 1
ATOM 734 N N . SER A 1 94 ? -3.984 -0.163 9.466 1.00 75.25 94 SER A N 1
ATOM 735 C CA . SER A 1 94 ? -3.719 -1.588 9.544 1.00 75.25 94 SER A CA 1
ATOM 736 C C . SER A 1 94 ? -3.692 -2.096 8.117 1.00 75.25 94 SER A C 1
ATOM 738 O O . SER A 1 94 ? -4.647 -1.861 7.373 1.00 75.25 94 SER A O 1
ATOM 740 N N . PHE A 1 95 ? -2.602 -2.755 7.735 1.00 84.19 95 PHE A N 1
ATOM 741 C CA . PHE A 1 95 ? -2.463 -3.300 6.395 1.00 84.19 95 PHE A CA 1
ATOM 742 C C . PHE A 1 95 ? -3.693 -4.156 6.050 1.00 84.19 95 PHE A C 1
ATOM 744 O O . PHE A 1 95 ? -4.000 -5.128 6.744 1.00 84.19 95 PHE A O 1
ATOM 751 N N . CYS A 1 96 ? -4.400 -3.790 4.983 1.00 89.00 96 CYS A N 1
ATOM 752 C CA . CYS A 1 96 ? -5.597 -4.476 4.525 1.00 89.00 96 CYS A CA 1
ATOM 753 C C . CYS A 1 96 ? -5.327 -5.095 3.156 1.00 89.00 96 CYS A C 1
ATOM 755 O O . CYS A 1 96 ? -5.177 -4.380 2.173 1.00 89.00 96 CYS A O 1
ATOM 757 N N . PHE A 1 97 ? -5.332 -6.423 3.058 1.00 89.81 97 PHE A N 1
ATOM 758 C CA . PHE A 1 97 ? -5.082 -7.149 1.802 1.00 89.81 97 PHE A CA 1
ATOM 759 C C . PHE A 1 97 ? -5.984 -6.704 0.639 1.00 89.81 97 PHE A C 1
ATOM 761 O O . PHE A 1 97 ? -5.551 -6.699 -0.512 1.00 89.81 97 PHE A O 1
ATOM 768 N N . LYS A 1 98 ? -7.206 -6.263 0.954 1.00 90.50 98 LYS A N 1
ATOM 769 C CA . LYS A 1 98 ? -8.193 -5.784 -0.016 1.00 90.50 98 LYS A CA 1
ATOM 770 C C . LYS A 1 98 ? -7.859 -4.419 -0.625 1.00 90.50 98 LYS A C 1
ATOM 772 O O . LYS A 1 98 ? -8.238 -4.158 -1.770 1.00 90.50 98 LYS A O 1
ATOM 777 N N . ASN A 1 99 ? -7.182 -3.552 0.129 1.00 89.62 99 ASN A N 1
ATOM 778 C CA . ASN A 1 99 ? -6.942 -2.155 -0.249 1.00 89.62 99 ASN A CA 1
ATOM 779 C C . ASN A 1 99 ? -5.458 -1.824 -0.411 1.00 89.62 99 ASN A C 1
ATOM 781 O O . ASN A 1 99 ? -5.130 -0.824 -1.036 1.00 89.62 99 ASN A O 1
ATOM 785 N N . ASN A 1 100 ? -4.560 -2.644 0.126 1.00 93.19 100 ASN A N 1
ATOM 786 C CA . ASN A 1 100 ? -3.122 -2.437 0.100 1.00 93.19 100 ASN A CA 1
ATOM 787 C C . ASN A 1 100 ? -2.447 -3.488 -0.779 1.00 93.19 100 ASN A C 1
ATOM 789 O O . ASN A 1 100 ? -2.803 -4.666 -0.780 1.00 93.19 100 ASN A O 1
ATOM 793 N N . CYS A 1 101 ? -1.419 -3.059 -1.501 1.00 94.44 101 CYS A N 1
ATOM 794 C CA . CYS A 1 101 ? -0.559 -3.936 -2.269 1.00 94.44 101 CYS A CA 1
ATOM 795 C C . CYS A 1 101 ? 0.246 -4.836 -1.334 1.00 94.44 101 CYS A C 1
ATOM 797 O O . CYS A 1 101 ? 0.991 -4.359 -0.477 1.00 94.44 101 CYS A O 1
ATOM 799 N N . LEU A 1 102 ? 0.171 -6.141 -1.579 1.00 93.69 102 LEU A N 1
ATOM 800 C CA . LEU A 1 102 ? 0.901 -7.186 -0.866 1.00 93.69 102 LEU A CA 1
ATOM 801 C C . LEU A 1 102 ? 2.403 -6.896 -0.695 1.00 93.69 102 LEU A C 1
ATOM 803 O O . LEU A 1 102 ? 2.985 -7.173 0.356 1.00 93.69 102 LEU A O 1
ATOM 807 N N . PHE A 1 103 ? 3.024 -6.321 -1.728 1.00 93.19 103 PHE A N 1
ATOM 808 C CA . PHE A 1 103 ? 4.471 -6.140 -1.810 1.00 93.19 103 PHE A CA 1
ATOM 809 C C . PHE A 1 103 ? 4.952 -4.820 -1.203 1.00 93.19 103 PHE A C 1
ATOM 811 O O . PHE A 1 103 ? 5.797 -4.840 -0.310 1.00 93.19 103 PHE A O 1
ATOM 818 N N . CYS A 1 104 ? 4.421 -3.672 -1.632 1.00 91.06 104 CYS A N 1
ATOM 819 C CA . CYS A 1 104 ? 4.886 -2.376 -1.123 1.00 91.06 104 CYS A CA 1
ATOM 820 C C . CYS A 1 104 ? 4.150 -1.920 0.145 1.00 91.06 104 CYS A C 1
ATOM 822 O O . CYS A 1 104 ? 4.766 -1.301 1.004 1.00 91.06 104 CYS A O 1
ATOM 824 N N . GLY A 1 105 ? 2.884 -2.298 0.336 1.00 89.12 105 GLY A N 1
ATOM 825 C CA . GLY A 1 105 ? 2.046 -1.769 1.418 1.00 89.12 105 GLY A CA 1
ATOM 826 C C . GLY A 1 105 ? 1.199 -0.561 1.014 1.00 89.12 105 GLY A C 1
ATOM 827 O O . GLY A 1 105 ? 0.240 -0.244 1.714 1.00 89.12 105 GLY A O 1
ATOM 828 N N . ASP A 1 106 ? 1.498 0.065 -0.126 1.00 90.00 106 ASP A N 1
ATOM 829 C CA . ASP A 1 106 ? 0.750 1.217 -0.635 1.00 90.00 106 ASP A CA 1
ATOM 830 C C . ASP A 1 106 ? -0.666 0.835 -1.064 1.00 90.00 106 ASP A C 1
ATOM 832 O O . ASP A 1 106 ? -0.971 -0.331 -1.324 1.00 90.00 106 ASP A O 1
ATOM 836 N N . GLU A 1 107 ? -1.516 1.841 -1.219 1.00 89.88 107 GLU A N 1
ATOM 837 C CA . GLU A 1 107 ? -2.874 1.675 -1.719 1.00 89.88 107 GLU A CA 1
ATOM 838 C C . GLU A 1 107 ? -2.904 1.046 -3.129 1.00 89.88 107 GLU A C 1
ATOM 840 O O . GLU A 1 107 ? -2.178 1.424 -4.055 1.00 89.88 107 GLU A O 1
ATOM 845 N N . ALA A 1 108 ? -3.759 0.038 -3.276 1.00 89.75 108 ALA A N 1
ATOM 846 C CA . ALA A 1 108 ? -4.024 -0.725 -4.487 1.00 89.75 108 ALA A CA 1
ATOM 847 C C . ALA A 1 108 ? -5.519 -0.643 -4.826 1.00 89.75 108 ALA A C 1
ATOM 849 O O . ALA A 1 108 ? -6.222 -1.656 -4.916 1.00 89.75 108 ALA A O 1
ATOM 850 N N . ASP A 1 109 ? -5.995 0.589 -4.998 1.00 89.00 109 ASP A N 1
ATOM 851 C CA . ASP A 1 109 ? -7.360 0.889 -5.415 1.00 89.00 109 ASP A CA 1
ATOM 852 C C . ASP A 1 109 ? -7.450 1.084 -6.942 1.00 89.00 109 ASP A C 1
ATOM 854 O O . ASP A 1 109 ? -6.841 1.987 -7.521 1.00 89.00 109 ASP A O 1
ATOM 858 N N . GLU A 1 110 ? -8.229 0.223 -7.602 1.00 86.44 110 GLU A N 1
ATOM 859 C CA . GLU A 1 110 ? -8.460 0.278 -9.048 1.00 86.44 110 GLU A CA 1
ATOM 860 C C . GLU A 1 110 ? -9.236 1.540 -9.447 1.00 86.44 110 GLU A C 1
ATOM 862 O O . GLU A 1 110 ? -9.010 2.095 -10.526 1.00 86.44 110 GLU A O 1
ATOM 867 N N . GLU A 1 111 ? -10.141 2.014 -8.589 1.00 85.50 111 GLU A N 1
ATOM 868 C CA . GLU A 1 111 ? -10.945 3.210 -8.825 1.00 85.50 111 GLU A CA 1
ATOM 869 C C . GLU A 1 111 ? -10.075 4.469 -8.755 1.00 85.50 111 GLU A C 1
ATOM 871 O O . GLU A 1 111 ? -10.150 5.327 -9.643 1.00 85.50 111 GLU A O 1
ATOM 876 N N . ALA A 1 112 ? -9.205 4.564 -7.746 1.00 83.38 112 ALA A N 1
ATOM 877 C CA . ALA A 1 112 ? -8.216 5.632 -7.642 1.00 83.38 112 ALA A CA 1
ATOM 878 C C . ALA A 1 112 ? -7.223 5.625 -8.816 1.00 83.38 112 ALA A C 1
ATOM 880 O O . ALA A 1 112 ? -6.922 6.684 -9.371 1.00 83.38 112 ALA A O 1
ATOM 881 N N . GLU A 1 113 ? -6.749 4.455 -9.257 1.00 86.31 113 GLU A N 1
ATOM 882 C CA . GLU A 1 113 ? -5.839 4.350 -10.407 1.00 86.31 113 GLU A CA 1
ATOM 883 C C . GLU A 1 113 ? -6.494 4.808 -11.720 1.00 86.31 113 GLU A C 1
ATOM 885 O O . GLU A 1 113 ? -5.858 5.485 -12.531 1.00 86.31 113 GLU A O 1
ATOM 890 N N . LYS A 1 114 ? -7.788 4.534 -11.933 1.00 85.25 114 LYS A N 1
ATOM 891 C CA . LYS A 1 114 ? -8.519 5.000 -13.131 1.00 85.25 114 LYS A CA 1
ATOM 892 C C . LYS A 1 114 ? -8.593 6.529 -13.225 1.00 85.25 114 LYS A C 1
ATOM 894 O O . LYS A 1 114 ? -8.632 7.051 -14.341 1.00 85.25 114 LYS A O 1
ATOM 899 N N . LYS A 1 115 ? -8.569 7.242 -12.092 1.00 87.06 115 LYS A N 1
ATOM 900 C CA . LYS A 1 115 ? -8.564 8.718 -12.044 1.00 87.06 115 LYS A CA 1
ATOM 901 C C . LYS A 1 115 ? -7.224 9.324 -12.469 1.00 87.06 115 LYS A C 1
ATOM 903 O O . LYS A 1 115 ? -7.187 10.480 -12.878 1.00 87.06 115 LYS A O 1
ATOM 908 N N . LYS A 1 116 ? -6.129 8.561 -12.410 1.00 84.38 116 LYS A N 1
ATOM 909 C CA . LYS A 1 116 ? -4.799 9.038 -12.811 1.00 84.38 116 LYS A CA 1
ATOM 910 C C . LYS A 1 116 ? -4.675 9.133 -14.332 1.00 84.38 116 LYS A C 1
ATOM 912 O O . LYS A 1 116 ? -5.368 8.441 -15.089 1.00 84.38 116 LYS A O 1
ATOM 917 N N . VAL A 1 117 ? -3.744 9.967 -14.793 1.00 81.88 117 VAL A N 1
ATOM 918 C CA . VAL A 1 117 ? -3.345 10.034 -16.209 1.00 81.88 117 VAL A CA 1
ATOM 919 C C . VAL A 1 117 ? -2.746 8.687 -16.624 1.00 81.88 117 VAL A C 1
ATOM 921 O O . VAL A 1 117 ? -2.004 8.089 -15.848 1.00 81.88 117 VAL A O 1
ATOM 924 N N . LYS A 1 118 ? -3.052 8.211 -17.843 1.00 83.50 118 LYS A N 1
ATOM 925 C CA . LYS A 1 118 ? -2.685 6.865 -18.340 1.00 83.50 118 LYS A CA 1
ATOM 926 C C . LYS A 1 118 ? -1.221 6.480 -18.087 1.00 83.50 118 LYS A C 1
ATOM 928 O O . LYS A 1 118 ? -0.969 5.338 -17.731 1.00 83.50 118 LYS A O 1
ATOM 933 N N . ILE A 1 119 ? -0.296 7.429 -18.235 1.00 81.44 119 ILE A N 1
ATOM 934 C CA . ILE A 1 119 ? 1.154 7.223 -18.083 1.00 81.44 119 ILE A CA 1
ATOM 935 C C . ILE A 1 119 ? 1.534 6.804 -16.651 1.00 81.44 119 ILE A C 1
ATOM 937 O O . ILE A 1 119 ? 2.458 6.022 -16.468 1.00 81.44 119 ILE A O 1
ATOM 941 N N . TYR A 1 120 ? 0.797 7.270 -15.639 1.00 81.00 120 TYR A N 1
ATOM 942 C CA . TYR A 1 120 ? 1.089 7.003 -14.226 1.00 81.00 120 TYR A CA 1
ATOM 943 C C . TYR A 1 120 ? 0.230 5.886 -13.618 1.00 81.00 120 TYR A C 1
ATOM 945 O O . TYR A 1 120 ? 0.339 5.623 -12.420 1.00 81.00 120 TYR A O 1
ATOM 953 N N . ARG A 1 121 ? -0.641 5.241 -14.409 1.00 86.44 121 ARG A N 1
ATOM 954 C CA . ARG A 1 121 ? -1.539 4.192 -13.908 1.00 86.44 121 ARG A CA 1
ATOM 955 C C . ARG A 1 121 ? -0.760 2.925 -13.592 1.00 86.44 121 ARG A C 1
ATOM 957 O O . ARG A 1 121 ? -0.142 2.331 -14.476 1.00 86.44 121 ARG A O 1
ATOM 964 N N . ARG A 1 122 ? -0.850 2.456 -12.350 1.00 88.44 122 ARG A N 1
ATOM 965 C CA . ARG A 1 122 ? -0.340 1.139 -11.960 1.00 88.44 122 ARG A CA 1
ATOM 966 C C . ARG A 1 122 ? -1.389 0.078 -12.269 1.00 88.44 122 ARG A C 1
ATOM 968 O O . ARG A 1 122 ? -2.556 0.210 -11.913 1.00 88.44 122 ARG A O 1
ATOM 975 N N . LYS A 1 123 ? -0.967 -1.011 -12.912 1.00 91.81 123 LYS A N 1
ATOM 976 C CA . LYS A 1 123 ? -1.830 -2.175 -13.133 1.00 91.81 123 LYS A CA 1
ATOM 977 C C . LYS A 1 123 ? -1.942 -2.970 -11.834 1.00 91.81 123 LYS A C 1
ATOM 979 O O . LYS A 1 123 ? -0.917 -3.348 -11.269 1.00 91.81 123 LYS A O 1
ATOM 984 N N . ILE A 1 124 ? -3.164 -3.216 -11.372 1.00 94.31 124 ILE A N 1
ATOM 985 C CA . ILE A 1 124 ? -3.449 -3.969 -10.145 1.00 94.31 124 ILE A CA 1
ATOM 986 C C . ILE A 1 124 ? -4.003 -5.346 -10.520 1.00 94.31 124 ILE A C 1
ATOM 988 O O . ILE A 1 124 ? -4.799 -5.471 -11.449 1.00 94.31 124 ILE A O 1
ATOM 992 N N . HIS A 1 125 ? -3.565 -6.376 -9.802 1.00 94.50 125 HIS A N 1
ATOM 993 C CA . HIS A 1 125 ? -4.038 -7.749 -9.925 1.00 94.50 125 HIS A CA 1
ATOM 994 C C . HIS A 1 125 ? -4.514 -8.275 -8.570 1.00 94.50 125 HIS A C 1
ATOM 996 O O . HIS A 1 125 ? -4.003 -7.877 -7.522 1.00 94.50 125 HIS A O 1
ATOM 1002 N N . LYS A 1 126 ? -5.489 -9.187 -8.610 1.00 94.69 126 LYS A N 1
ATOM 1003 C CA . LYS A 1 126 ? -5.992 -9.925 -7.447 1.00 94.69 126 LYS A CA 1
ATOM 1004 C C . LYS A 1 126 ? -5.342 -11.302 -7.395 1.00 94.69 126 LYS A C 1
ATOM 1006 O O . LYS A 1 126 ? -5.112 -11.917 -8.435 1.00 94.69 126 LYS A O 1
ATOM 1011 N N . VAL A 1 127 ? -5.065 -11.787 -6.192 1.00 93.25 127 VAL A N 1
ATOM 1012 C CA . VAL A 1 127 ? -4.579 -13.149 -5.980 1.00 93.25 127 VAL A CA 1
ATOM 1013 C C . VAL A 1 127 ? -5.739 -14.116 -6.200 1.00 93.25 127 VAL A C 1
ATOM 1015 O O . VAL A 1 127 ? -6.740 -14.056 -5.496 1.00 93.25 127 VAL A O 1
ATOM 1018 N N . SER A 1 128 ? -5.605 -15.007 -7.180 1.00 91.38 128 SER A N 1
ATOM 1019 C CA . SER A 1 128 ? -6.635 -15.998 -7.524 1.00 91.38 128 SER A CA 1
ATOM 1020 C C . SER A 1 128 ? -6.233 -17.442 -7.219 1.00 91.38 128 SER A C 1
ATOM 1022 O O . SER A 1 128 ? -7.077 -18.330 -7.250 1.00 91.38 128 SER A O 1
ATOM 1024 N N . THR A 1 129 ? -4.949 -17.700 -6.959 1.00 90.69 129 THR A N 1
ATOM 1025 C CA . THR A 1 129 ? -4.408 -19.060 -6.838 1.00 90.69 129 THR A CA 1
ATOM 1026 C C . THR A 1 129 ? -3.941 -19.332 -5.414 1.00 90.69 129 THR A C 1
ATOM 1028 O O . THR A 1 129 ? -3.135 -18.575 -4.877 1.00 90.69 129 THR A O 1
ATOM 1031 N N . LEU A 1 130 ? -4.368 -20.451 -4.822 1.00 88.69 130 LEU A N 1
ATOM 1032 C CA . LEU A 1 130 ? -3.988 -20.836 -3.454 1.00 88.69 130 LEU A CA 1
ATOM 1033 C C . LEU A 1 130 ? -2.474 -21.085 -3.302 1.00 88.69 130 LEU A C 1
ATOM 1035 O O . LEU A 1 130 ? -1.875 -20.689 -2.306 1.00 88.69 130 LEU A O 1
ATOM 1039 N N . THR A 1 131 ? -1.822 -21.638 -4.332 1.00 90.62 131 THR A N 1
ATOM 1040 C CA . THR A 1 131 ? -0.364 -21.892 -4.355 1.00 90.62 131 THR A CA 1
ATOM 1041 C C . THR A 1 131 ? 0.488 -20.622 -4.467 1.00 90.62 131 THR A C 1
ATOM 1043 O O . THR A 1 131 ? 1.718 -20.671 -4.347 1.00 90.62 131 THR A O 1
ATOM 1046 N N . PHE A 1 132 ? -0.143 -19.463 -4.694 1.00 92.19 132 PHE A N 1
ATOM 1047 C CA . PHE A 1 132 ? 0.549 -18.182 -4.800 1.00 92.19 132 PHE A CA 1
ATOM 1048 C C . PHE A 1 132 ? 1.291 -17.851 -3.504 1.00 92.19 132 PHE A C 1
ATOM 1050 O O . PHE A 1 132 ? 2.450 -17.439 -3.543 1.00 92.19 132 PHE A O 1
ATOM 1057 N N . LYS A 1 133 ? 0.651 -18.097 -2.353 1.00 91.94 133 LYS A N 1
ATOM 1058 C CA . LYS A 1 133 ? 1.230 -17.846 -1.030 1.00 91.94 133 LYS A CA 1
ATOM 1059 C C . LYS A 1 133 ? 2.561 -18.579 -0.858 1.00 91.94 133 LYS A C 1
ATOM 1061 O O . LYS A 1 133 ? 3.569 -17.949 -0.548 1.00 91.94 133 LYS A O 1
ATOM 1066 N N . ASP A 1 134 ? 2.569 -19.885 -1.103 1.00 92.12 134 ASP A N 1
ATOM 1067 C CA . ASP A 1 134 ? 3.747 -20.730 -0.887 1.00 92.12 134 ASP A CA 1
ATOM 1068 C C . ASP A 1 134 ? 4.900 -20.343 -1.814 1.00 92.12 134 ASP A C 1
ATOM 1070 O O . ASP A 1 134 ? 6.054 -20.290 -1.389 1.00 92.12 134 ASP A O 1
ATOM 1074 N N . SER A 1 135 ? 4.578 -19.986 -3.060 1.00 92.69 135 SER A N 1
ATOM 1075 C CA . SER A 1 135 ? 5.558 -19.516 -4.043 1.00 92.69 135 SER A CA 1
ATOM 1076 C C . SER A 1 135 ? 6.249 -18.229 -3.580 1.00 92.69 135 SER A C 1
ATOM 1078 O O . SER A 1 135 ? 7.475 -18.126 -3.634 1.00 92.69 135 SER A O 1
ATOM 1080 N N . ILE A 1 136 ? 5.475 -17.261 -3.074 1.00 93.44 136 ILE A N 1
ATOM 1081 C CA . ILE A 1 136 ? 6.014 -15.999 -2.552 1.00 93.44 136 ILE A CA 1
ATOM 1082 C C . ILE A 1 136 ? 6.795 -16.216 -1.256 1.00 93.44 136 ILE A C 1
ATOM 1084 O O . ILE A 1 136 ? 7.864 -15.631 -1.093 1.00 93.44 136 ILE A O 1
ATOM 1088 N N . LEU A 1 137 ? 6.311 -17.065 -0.346 1.00 92.25 137 LEU A N 1
ATOM 1089 C CA . LEU A 1 137 ? 7.014 -17.364 0.903 1.00 92.25 137 LEU A CA 1
ATOM 1090 C C . LEU A 1 137 ? 8.350 -18.067 0.659 1.00 92.25 137 LEU A C 1
ATOM 1092 O O . LEU A 1 137 ? 9.327 -17.742 1.331 1.00 92.25 137 LEU A O 1
ATOM 1096 N N . LYS A 1 138 ? 8.412 -19.002 -0.298 1.00 92.19 138 LYS A N 1
ATOM 1097 C CA . LYS A 1 138 ? 9.665 -19.653 -0.697 1.00 92.19 138 LYS A CA 1
ATOM 1098 C C . LYS A 1 138 ? 10.663 -18.623 -1.223 1.00 92.19 138 LYS A C 1
ATOM 1100 O O . LYS A 1 138 ? 11.762 -18.517 -0.693 1.00 92.19 138 LYS A O 1
ATOM 1105 N N . LEU A 1 139 ? 10.233 -17.789 -2.168 1.00 90.88 139 LEU A N 1
ATOM 1106 C CA . LEU A 1 139 ? 11.080 -16.743 -2.735 1.00 90.88 139 LEU A CA 1
ATOM 1107 C C . LEU A 1 139 ? 11.552 -15.726 -1.681 1.00 90.88 139 LEU A C 1
ATOM 1109 O O . LEU A 1 139 ? 12.703 -15.298 -1.701 1.00 90.88 139 LEU A O 1
ATOM 1113 N N . ALA A 1 140 ? 10.682 -15.348 -0.741 1.00 91.31 140 ALA A N 1
ATOM 1114 C CA . ALA A 1 140 ? 11.036 -14.426 0.333 1.00 91.31 140 ALA A CA 1
ATOM 1115 C C . ALA A 1 140 ? 12.133 -14.998 1.247 1.00 91.31 140 ALA A C 1
ATOM 1117 O O . ALA A 1 140 ? 13.035 -14.259 1.648 1.00 91.31 140 ALA A O 1
ATOM 1118 N N . LYS A 1 141 ? 12.074 -16.303 1.545 1.00 89.06 141 LYS A N 1
ATOM 1119 C CA . LYS A 1 141 ? 13.101 -17.008 2.325 1.00 89.06 141 LYS A CA 1
ATOM 1120 C C . LYS A 1 141 ? 14.433 -17.075 1.582 1.00 89.06 141 LYS A C 1
ATOM 1122 O O . LYS A 1 141 ? 15.458 -16.796 2.191 1.00 89.06 141 LYS A O 1
ATOM 1127 N N . ASP A 1 142 ? 14.402 -17.384 0.287 1.00 88.12 142 ASP A N 1
ATOM 1128 C CA . ASP A 1 142 ? 15.609 -17.488 -0.542 1.00 88.12 142 ASP A CA 1
ATOM 1129 C C . ASP A 1 142 ? 16.317 -16.130 -0.682 1.00 88.12 142 ASP A C 1
ATOM 1131 O O . ASP A 1 142 ? 17.542 -16.049 -0.681 1.00 88.12 142 ASP A O 1
ATOM 1135 N N . ARG A 1 143 ? 15.539 -15.045 -0.780 1.00 85.06 143 ARG A N 1
ATOM 1136 C CA . ARG A 1 143 ? 16.048 -13.688 -1.007 1.00 85.06 143 ARG A CA 1
ATOM 1137 C C . ARG A 1 143 ? 16.534 -12.990 0.266 1.00 85.06 143 ARG A C 1
ATOM 1139 O O . ARG A 1 143 ? 17.504 -12.257 0.194 1.00 85.06 143 ARG A O 1
ATOM 1146 N N . SER A 1 144 ? 15.855 -13.157 1.404 1.00 82.94 144 SER A N 1
ATOM 1147 C CA . SER A 1 144 ? 16.230 -12.607 2.729 1.00 82.94 144 SER A CA 1
ATOM 1148 C C . SER A 1 144 ? 16.477 -11.078 2.851 1.00 82.94 144 SER A C 1
ATOM 1150 O O . SER A 1 144 ? 16.872 -10.593 3.911 1.00 82.94 144 SER A O 1
ATOM 1152 N N . ASP A 1 145 ? 16.193 -10.285 1.814 1.00 88.00 145 ASP A N 1
ATOM 1153 C CA . ASP A 1 145 ? 16.225 -8.811 1.855 1.00 88.00 145 ASP A CA 1
ATOM 1154 C C . ASP A 1 145 ? 15.127 -8.191 2.742 1.00 88.00 145 ASP A C 1
ATOM 1156 O O . ASP A 1 145 ? 14.125 -8.829 3.067 1.00 88.00 145 ASP A O 1
ATOM 1160 N N . ASP A 1 146 ? 15.243 -6.900 3.068 1.00 89.06 146 ASP A N 1
ATOM 1161 C CA . ASP A 1 146 ? 14.262 -6.193 3.910 1.00 89.06 146 ASP A CA 1
ATOM 1162 C C . ASP A 1 146 ? 12.857 -6.150 3.296 1.00 89.06 146 ASP A C 1
ATOM 1164 O O . ASP A 1 146 ? 11.860 -6.340 3.997 1.00 89.06 146 ASP A O 1
ATOM 1168 N N . VAL A 1 147 ? 12.763 -6.016 1.968 1.00 89.00 147 VAL A N 1
ATOM 1169 C CA . VAL A 1 147 ? 11.488 -6.148 1.243 1.00 89.00 147 VAL A CA 1
ATOM 1170 C C . VAL A 1 147 ? 10.911 -7.553 1.433 1.00 89.00 147 VAL A C 1
ATOM 1172 O O . VAL A 1 147 ? 9.719 -7.709 1.693 1.00 89.00 147 VAL A O 1
ATOM 1175 N N . SER A 1 148 ? 11.752 -8.584 1.349 1.00 89.94 148 SER A N 1
ATOM 1176 C CA . SER A 1 148 ? 11.345 -9.978 1.529 1.00 89.94 148 SER A CA 1
ATOM 1177 C C . SER A 1 148 ? 10.862 -10.245 2.950 1.00 89.94 148 SER A C 1
ATOM 1179 O O . SER A 1 148 ? 9.820 -10.872 3.120 1.00 89.94 148 SER A O 1
ATOM 1181 N N . LYS A 1 149 ? 11.553 -9.712 3.966 1.00 91.56 149 LYS A N 1
ATOM 1182 C CA . LYS A 1 149 ? 11.140 -9.798 5.375 1.00 91.56 149 LYS A CA 1
ATOM 1183 C C . LYS A 1 149 ? 9.798 -9.108 5.614 1.00 91.56 149 LYS A C 1
ATOM 1185 O O . LYS A 1 149 ? 8.934 -9.679 6.277 1.00 91.56 149 LYS A O 1
ATOM 1190 N N . ALA A 1 150 ? 9.593 -7.920 5.044 1.00 90.44 150 ALA A N 1
ATOM 1191 C CA . ALA A 1 150 ? 8.334 -7.188 5.168 1.00 90.44 150 ALA A CA 1
ATOM 1192 C C . ALA A 1 150 ? 7.163 -7.954 4.530 1.00 90.44 150 ALA A C 1
ATOM 1194 O O . ALA A 1 150 ? 6.106 -8.112 5.143 1.00 90.44 150 ALA A O 1
ATOM 1195 N N . VAL A 1 151 ? 7.359 -8.482 3.320 1.00 92.25 151 VAL A N 1
ATOM 1196 C CA . VAL A 1 151 ? 6.355 -9.297 2.620 1.00 92.25 151 VAL A CA 1
ATOM 1197 C C . VAL A 1 151 ? 6.074 -10.593 3.379 1.00 92.25 151 VAL A C 1
ATOM 1199 O O . VAL A 1 151 ? 4.913 -10.958 3.570 1.00 92.25 151 VAL A O 1
ATOM 1202 N N . PHE A 1 152 ? 7.117 -11.253 3.884 1.00 92.25 152 PHE A N 1
ATOM 1203 C CA . PHE A 1 152 ? 6.990 -12.451 4.705 1.00 92.25 152 PHE A CA 1
ATOM 1204 C C . PHE A 1 152 ? 6.160 -12.184 5.966 1.00 92.25 152 PHE A C 1
ATOM 1206 O O . PHE A 1 152 ? 5.204 -12.910 6.226 1.00 92.25 152 PHE A O 1
ATOM 1213 N N . ALA A 1 153 ? 6.458 -11.115 6.710 1.00 89.75 153 ALA A N 1
ATOM 1214 C CA . ALA A 1 153 ? 5.736 -10.755 7.929 1.00 89.75 153 ALA A CA 1
ATOM 1215 C C . ALA A 1 153 ? 4.238 -10.505 7.683 1.00 89.75 153 ALA A C 1
ATOM 1217 O O . ALA A 1 153 ? 3.409 -10.901 8.501 1.00 89.75 153 ALA A O 1
ATOM 1218 N N . ARG A 1 154 ? 3.880 -9.904 6.538 1.00 89.62 154 ARG A N 1
ATOM 1219 C CA . ARG A 1 154 ? 2.476 -9.686 6.151 1.00 89.62 154 ARG A CA 1
ATOM 1220 C C . ARG A 1 154 ? 1.769 -11.003 5.834 1.00 89.62 154 ARG A C 1
ATOM 1222 O O . ARG A 1 154 ? 0.663 -11.239 6.306 1.00 89.62 154 ARG A O 1
ATOM 1229 N N . ILE A 1 155 ? 2.395 -11.862 5.032 1.00 91.62 155 ILE A N 1
ATOM 1230 C CA . ILE A 1 155 ? 1.743 -13.045 4.451 1.00 91.62 155 ILE A CA 1
ATOM 1231 C C . ILE A 1 155 ? 1.729 -14.246 5.399 1.00 91.62 155 ILE A C 1
ATOM 1233 O O . ILE A 1 155 ? 0.796 -15.047 5.354 1.00 91.62 155 ILE A O 1
ATOM 1237 N N . ASN A 1 156 ? 2.752 -14.404 6.242 1.00 88.75 156 ASN A N 1
ATOM 1238 C CA . ASN A 1 156 ? 2.973 -15.630 7.013 1.00 88.75 156 ASN A CA 1
ATOM 1239 C C . ASN A 1 156 ? 1.764 -16.011 7.884 1.00 88.75 156 ASN A C 1
ATOM 1241 O O . ASN A 1 156 ? 1.396 -17.183 7.952 1.00 88.75 156 ASN A O 1
ATOM 1245 N N . PHE A 1 157 ? 1.110 -15.014 8.483 1.00 85.00 157 PHE A N 1
ATOM 1246 C CA . PHE A 1 157 ? -0.041 -15.209 9.368 1.00 85.00 157 PHE A CA 1
ATOM 1247 C C . PHE A 1 157 ? -1.396 -15.224 8.649 1.00 85.00 157 PHE A C 1
ATOM 1249 O O . PHE A 1 157 ? -2.412 -15.457 9.299 1.00 85.00 157 PHE A O 1
ATOM 1256 N N . GLN A 1 158 ? -1.440 -14.995 7.332 1.00 85.56 158 GLN A N 1
ATOM 1257 C CA . GLN A 1 158 ? -2.684 -15.114 6.575 1.00 85.56 158 GLN A CA 1
ATOM 1258 C C . GLN A 1 158 ? -2.905 -16.530 6.081 1.00 85.56 158 GLN A C 1
ATOM 1260 O O . GLN A 1 158 ? -2.064 -17.074 5.372 1.00 85.56 158 GLN A O 1
ATOM 1265 N N . TYR A 1 159 ? -4.046 -17.122 6.423 1.00 83.50 159 TYR A N 1
ATOM 1266 C CA . TYR A 1 159 ? -4.376 -18.490 6.022 1.00 83.50 159 TYR A CA 1
ATOM 1267 C C . TYR A 1 159 ? -4.631 -18.594 4.519 1.00 83.50 159 TYR A C 1
ATOM 1269 O O . TYR A 1 159 ? -4.002 -19.417 3.859 1.00 83.50 159 TYR A O 1
ATOM 1277 N N . ASP A 1 160 ? -5.479 -17.717 3.981 1.00 89.94 160 ASP A N 1
ATOM 1278 C CA . ASP A 1 160 ? -5.880 -17.725 2.578 1.00 89.94 160 ASP A CA 1
ATOM 1279 C C . ASP A 1 160 ? -5.873 -16.299 2.006 1.00 89.94 160 ASP A C 1
ATOM 1281 O O . ASP A 1 160 ? -6.642 -15.429 2.418 1.00 89.94 160 ASP A O 1
ATOM 1285 N N . LEU A 1 161 ? -4.974 -16.060 1.048 1.00 91.56 161 LEU A N 1
ATOM 1286 C CA . LEU A 1 161 ? -4.844 -14.772 0.364 1.00 91.56 161 LEU A CA 1
ATOM 1287 C C . LEU A 1 161 ? -5.991 -14.508 -0.619 1.00 91.56 161 LEU A C 1
ATOM 1289 O O . LEU A 1 161 ? -6.302 -13.346 -0.875 1.00 91.56 161 LEU A O 1
ATOM 1293 N N . VAL A 1 162 ? -6.608 -15.560 -1.160 1.00 91.25 162 VAL A N 1
ATOM 1294 C CA . VAL A 1 162 ? -7.759 -15.453 -2.063 1.00 91.25 162 VAL A CA 1
ATOM 1295 C C . VAL A 1 162 ? -8.980 -15.021 -1.258 1.00 91.25 162 VAL A C 1
ATOM 1297 O O . VAL A 1 162 ? -9.631 -14.046 -1.617 1.00 91.25 162 VAL A O 1
ATOM 1300 N N . ALA A 1 163 ? -9.232 -15.666 -0.114 1.00 89.75 163 ALA A N 1
ATOM 1301 C CA . ALA A 1 163 ? -10.316 -15.275 0.792 1.00 89.75 163 ALA A CA 1
ATOM 1302 C C . ALA A 1 163 ? -10.129 -13.863 1.378 1.00 89.75 163 ALA A C 1
ATOM 1304 O O . ALA A 1 163 ? -11.105 -13.171 1.659 1.00 89.75 163 ALA A O 1
ATOM 1305 N N . ALA A 1 164 ? -8.881 -13.417 1.543 1.00 88.25 164 ALA A N 1
ATOM 1306 C CA . ALA A 1 164 ? -8.557 -12.063 1.987 1.00 88.25 164 ALA A CA 1
ATOM 1307 C C . ALA A 1 164 ? -8.672 -10.992 0.878 1.00 88.25 164 ALA A C 1
ATOM 1309 O O . ALA A 1 164 ? -8.332 -9.833 1.130 1.00 88.25 164 ALA A O 1
ATOM 1310 N N . ASP A 1 165 ? -9.115 -11.359 -0.334 1.00 91.75 165 ASP A N 1
ATOM 1311 C CA . ASP A 1 165 ? -9.172 -10.488 -1.516 1.00 91.75 165 ASP A CA 1
ATOM 1312 C C . ASP A 1 165 ? -7.831 -9.782 -1.795 1.00 91.75 165 ASP A C 1
ATOM 1314 O O . ASP A 1 165 ? -7.795 -8.603 -2.162 1.00 91.75 165 ASP A O 1
ATOM 1318 N N . ALA A 1 166 ? -6.706 -10.479 -1.592 1.00 93.69 166 ALA A N 1
ATOM 1319 C CA . ALA A 1 166 ? -5.386 -9.865 -1.664 1.00 93.69 166 ALA A CA 1
ATOM 1320 C C . ALA A 1 166 ? -5.090 -9.269 -3.047 1.00 93.69 166 ALA A C 1
ATOM 1322 O O . ALA A 1 166 ? -5.302 -9.908 -4.082 1.00 93.69 166 ALA A O 1
ATOM 1323 N N . LYS A 1 167 ? -4.534 -8.053 -3.060 1.00 94.88 167 LYS A N 1
ATOM 1324 C CA . LYS A 1 167 ? -4.156 -7.327 -4.279 1.00 94.88 167 LYS A CA 1
ATOM 1325 C C . LYS A 1 167 ? -2.671 -7.013 -4.343 1.00 94.88 167 LYS A C 1
ATOM 1327 O O . LYS A 1 167 ? -1.978 -6.932 -3.330 1.00 94.88 167 LYS A O 1
ATOM 1332 N N . TYR A 1 168 ? -2.177 -6.778 -5.553 1.00 95.25 168 TYR A N 1
ATOM 1333 C CA . TYR A 1 168 ? -0.819 -6.302 -5.781 1.00 95.25 168 TYR A CA 1
ATOM 1334 C C . TYR A 1 168 ? -0.692 -5.478 -7.063 1.00 95.25 168 TYR A C 1
ATOM 1336 O O . TYR A 1 168 ? -1.431 -5.681 -8.025 1.00 95.25 168 TYR A O 1
ATOM 1344 N N . HIS A 1 169 ? 0.283 -4.567 -7.102 1.00 95.06 169 HIS A N 1
ATOM 1345 C CA . HIS A 1 169 ? 0.690 -3.912 -8.346 1.00 95.06 169 HIS A CA 1
ATOM 1346 C C . HIS A 1 169 ? 1.550 -4.865 -9.189 1.00 95.06 169 HIS A C 1
ATOM 1348 O O . HIS A 1 169 ? 2.462 -5.511 -8.671 1.00 95.06 169 HIS A O 1
ATOM 1354 N N . ASP A 1 170 ? 1.306 -4.907 -10.498 1.00 93.31 170 ASP A N 1
ATOM 1355 C CA . ASP A 1 170 ? 2.057 -5.722 -11.465 1.00 93.31 170 ASP A CA 1
ATOM 1356 C C . ASP A 1 170 ? 3.563 -5.414 -11.439 1.00 93.31 170 ASP A C 1
ATOM 1358 O O . ASP A 1 170 ? 4.399 -6.317 -11.459 1.00 93.31 170 ASP A O 1
ATOM 1362 N N . SER A 1 171 ? 3.917 -4.132 -11.321 1.00 91.62 171 SER A N 1
ATOM 1363 C CA . SER A 1 171 ? 5.307 -3.687 -11.204 1.00 91.62 171 SER A CA 1
ATOM 1364 C C . SER A 1 171 ? 5.982 -4.218 -9.939 1.00 91.62 171 SER A C 1
ATOM 1366 O O . SER A 1 171 ? 7.117 -4.683 -10.012 1.00 91.62 171 SER A O 1
ATOM 1368 N N . CYS A 1 172 ? 5.282 -4.207 -8.800 1.00 93.00 172 CYS A N 1
ATOM 1369 C CA . CYS A 1 172 ? 5.818 -4.706 -7.537 1.00 93.00 172 CYS A CA 1
ATOM 1370 C C . CYS A 1 172 ? 6.010 -6.224 -7.554 1.00 93.00 172 CYS A C 1
ATOM 1372 O O . CYS A 1 172 ? 7.001 -6.720 -7.029 1.00 93.00 172 CYS A O 1
ATOM 1374 N N . TYR A 1 173 ? 5.100 -6.968 -8.187 1.00 93.44 173 TYR A N 1
ATOM 1375 C CA . TYR A 1 173 ? 5.276 -8.409 -8.369 1.00 93.44 173 TYR A CA 1
ATOM 1376 C C . TYR A 1 173 ? 6.512 -8.712 -9.223 1.00 93.44 173 TYR A C 1
ATOM 1378 O O . TYR A 1 173 ? 7.363 -9.508 -8.829 1.00 93.44 173 TYR A O 1
ATOM 1386 N N . LYS A 1 174 ? 6.665 -8.019 -10.357 1.00 91.69 174 LYS A N 1
ATOM 1387 C CA . LYS A 1 174 ? 7.830 -8.173 -11.240 1.00 91.69 174 LYS A CA 1
ATOM 1388 C C . LYS A 1 174 ? 9.141 -7.830 -10.537 1.00 91.69 174 LYS A C 1
ATOM 1390 O O . LYS A 1 174 ? 10.091 -8.599 -10.656 1.00 91.69 174 LYS A O 1
ATOM 1395 N N . SER A 1 175 ? 9.187 -6.727 -9.787 1.00 90.12 175 SER A N 1
ATOM 1396 C CA . SER A 1 175 ? 10.388 -6.339 -9.037 1.00 90.12 175 SER A CA 1
ATOM 1397 C C . SER A 1 175 ? 10.704 -7.308 -7.901 1.00 90.12 175 SER A C 1
ATOM 1399 O O . SER A 1 175 ? 11.864 -7.490 -7.550 1.00 90.12 175 SER A O 1
ATOM 1401 N N . PHE A 1 176 ? 9.681 -7.929 -7.310 1.00 90.75 176 PHE A N 1
ATOM 1402 C CA . PHE A 1 176 ? 9.868 -8.928 -6.265 1.00 90.75 176 PHE A CA 1
ATOM 1403 C C . PHE A 1 176 ? 10.432 -10.239 -6.825 1.00 90.75 176 PHE A C 1
ATOM 1405 O O . PHE A 1 176 ? 11.346 -10.809 -6.238 1.00 90.75 176 PHE A O 1
ATOM 1412 N N . LEU A 1 177 ? 9.929 -10.689 -7.983 1.00 89.06 177 LEU A N 1
ATOM 1413 C CA . LEU A 1 177 ? 10.439 -11.873 -8.684 1.00 89.06 177 LEU A CA 1
ATOM 1414 C C . LEU A 1 177 ? 11.849 -11.683 -9.244 1.00 89.06 177 LEU A C 1
ATOM 1416 O O . LEU A 1 177 ? 12.627 -12.631 -9.305 1.00 89.06 177 LEU A O 1
ATOM 1420 N N . ARG A 1 178 ? 12.150 -10.473 -9.713 1.00 85.00 178 ARG A N 1
ATOM 1421 C CA . ARG A 1 178 ? 13.436 -10.108 -10.304 1.00 85.00 178 ARG A CA 1
ATOM 1422 C C . ARG A 1 178 ? 13.963 -8.891 -9.572 1.00 85.00 178 ARG A C 1
ATOM 1424 O O . ARG A 1 178 ? 13.761 -7.765 -10.034 1.00 85.00 178 ARG A O 1
ATOM 1431 N N . PRO A 1 179 ? 14.613 -9.104 -8.423 1.00 72.44 179 PRO A N 1
ATOM 1432 C CA . PRO A 1 179 ? 15.311 -8.025 -7.770 1.00 72.44 179 PRO A CA 1
ATOM 1433 C C . PRO A 1 179 ? 16.300 -7.415 -8.739 1.00 72.44 179 PRO A C 1
ATOM 1435 O O . PRO A 1 179 ? 16.990 -8.150 -9.447 1.00 72.44 179 PRO A O 1
ATOM 1438 N N . ASN A 1 180 ? 16.401 -6.090 -8.748 1.00 65.25 180 ASN A N 1
ATOM 1439 C CA . ASN A 1 180 ? 17.535 -5.448 -9.388 1.00 65.25 180 ASN A CA 1
ATOM 1440 C C . ASN A 1 180 ? 18.788 -5.861 -8.603 1.00 65.25 180 ASN A C 1
ATOM 1442 O O . ASN A 1 180 ? 19.175 -5.213 -7.635 1.00 65.25 180 ASN A O 1
ATOM 1446 N N . THR A 1 181 ? 19.418 -6.967 -9.003 1.00 59.34 181 THR A N 1
ATOM 1447 C CA . THR A 1 181 ? 20.848 -7.160 -8.800 1.00 59.34 181 THR A CA 1
ATOM 1448 C C . THR A 1 181 ? 21.471 -5.937 -9.444 1.00 59.34 181 THR A C 1
ATOM 1450 O O . THR A 1 181 ? 21.311 -5.775 -10.650 1.00 59.34 181 THR A O 1
ATOM 1453 N N . GLY A 1 182 ? 22.067 -5.036 -8.663 1.00 55.84 182 GLY A N 1
ATOM 1454 C CA . GLY A 1 182 ? 22.542 -3.714 -9.094 1.00 55.84 182 GLY A CA 1
ATOM 1455 C C . GLY A 1 182 ? 23.618 -3.701 -10.192 1.00 55.84 182 GLY A C 1
ATOM 1456 O O . GLY A 1 182 ? 24.369 -2.737 -10.294 1.00 55.84 182 GLY A O 1
ATOM 1457 N N . GLY A 1 183 ? 23.716 -4.745 -11.017 1.00 54.19 183 GLY A N 1
ATOM 1458 C CA . GLY A 1 183 ? 24.358 -4.683 -12.315 1.00 54.19 183 GLY A CA 1
ATOM 1459 C C . GLY A 1 183 ? 23.725 -3.559 -13.124 1.00 54.19 183 GLY A C 1
ATOM 1460 O O . GLY A 1 183 ? 22.510 -3.522 -13.328 1.00 54.19 183 GLY A O 1
ATOM 1461 N N . LYS A 1 184 ? 24.564 -2.613 -13.544 1.00 49.72 184 LYS A N 1
ATOM 1462 C CA . LYS A 1 184 ? 24.169 -1.521 -14.429 1.00 49.72 184 LYS A CA 1
ATOM 1463 C C . LYS A 1 184 ? 23.434 -2.135 -15.623 1.00 49.72 184 LYS A C 1
ATOM 1465 O O . LYS A 1 184 ? 24.000 -2.952 -16.345 1.00 49.72 184 LYS A O 1
ATOM 1470 N N . ILE A 1 185 ? 22.164 -1.778 -15.799 1.00 47.94 185 ILE A N 1
ATOM 1471 C CA . ILE A 1 185 ? 21.382 -2.179 -16.967 1.00 47.94 185 ILE A CA 1
ATOM 1472 C C . ILE A 1 185 ? 22.008 -1.458 -18.165 1.00 47.94 185 ILE A C 1
ATOM 1474 O O . ILE A 1 185 ? 21.815 -0.261 -18.350 1.00 47.94 185 ILE A O 1
ATOM 1478 N N . GLY A 1 186 ? 22.831 -2.181 -18.922 1.00 62.69 186 GLY A N 1
ATOM 1479 C CA . GLY A 1 186 ? 23.569 -1.678 -20.075 1.00 62.69 186 GLY A CA 1
ATOM 1480 C C . GLY A 1 186 ? 24.589 -2.697 -20.584 1.00 62.69 186 GLY A C 1
ATOM 1481 O O . GLY A 1 186 ? 24.952 -3.638 -19.877 1.00 62.69 186 GLY A O 1
ATOM 1482 N N . ARG A 1 187 ? 25.047 -2.517 -21.830 1.00 53.09 187 ARG A N 1
ATOM 1483 C CA . ARG A 1 187 ? 26.178 -3.274 -22.394 1.00 53.09 187 ARG A CA 1
ATOM 1484 C C . ARG A 1 187 ? 27.390 -3.094 -21.464 1.00 53.09 187 ARG A C 1
ATOM 1486 O O . ARG A 1 187 ? 27.597 -1.964 -21.017 1.00 53.09 187 ARG A O 1
ATOM 1493 N N . PRO A 1 188 ? 28.182 -4.145 -21.174 1.00 58.22 188 PRO A N 1
ATOM 1494 C CA . PRO A 1 188 ? 29.421 -3.991 -20.418 1.00 58.22 188 PRO A CA 1
ATOM 1495 C C . PRO A 1 188 ? 30.235 -2.843 -21.019 1.00 58.22 188 PRO A C 1
ATOM 1497 O O . PRO A 1 188 ? 30.507 -2.853 -22.221 1.00 58.22 188 PRO A O 1
ATOM 1500 N N . GLN A 1 189 ? 30.553 -1.822 -20.220 1.00 60.03 189 GLN A N 1
ATOM 1501 C CA . GLN A 1 189 ? 31.474 -0.783 -20.665 1.00 60.03 189 GLN A CA 1
ATOM 1502 C C . GLN A 1 189 ? 32.844 -1.444 -20.762 1.00 60.03 189 GLN A C 1
ATOM 1504 O O . GLN A 1 189 ? 33.381 -1.877 -19.746 1.00 60.03 189 GLN A O 1
ATOM 1509 N N . SER A 1 190 ? 33.378 -1.596 -21.972 1.00 69.94 190 SER A N 1
ATOM 1510 C CA . SER A 1 190 ? 34.757 -2.042 -22.111 1.00 69.94 190 SER A CA 1
ATOM 1511 C C . SER A 1 190 ? 35.676 -0.884 -21.742 1.00 69.94 190 SER A C 1
ATOM 1513 O O . SER A 1 190 ? 35.535 0.228 -22.256 1.00 69.94 190 SER A O 1
ATOM 1515 N N . GLU A 1 191 ? 36.627 -1.154 -20.851 1.00 72.50 191 GLU A N 1
ATOM 1516 C CA . GLU A 1 191 ? 37.647 -0.183 -20.439 1.00 72.50 191 GLU A CA 1
ATOM 1517 C C . GLU A 1 191 ? 38.393 0.380 -21.654 1.00 72.50 191 GLU A C 1
ATOM 1519 O O . GLU A 1 191 ? 38.581 1.585 -21.743 1.00 72.50 191 GLU A O 1
ATOM 1524 N N . ALA A 1 192 ? 38.657 -0.454 -22.667 1.00 73.56 192 ALA A N 1
ATOM 1525 C CA . ALA A 1 192 ? 39.270 -0.034 -23.927 1.00 73.56 192 ALA A CA 1
ATOM 1526 C C . ALA A 1 192 ? 38.484 1.064 -24.675 1.00 73.56 192 ALA A C 1
ATOM 1528 O O . ALA A 1 192 ? 39.088 1.959 -25.255 1.00 73.56 192 ALA A O 1
ATOM 1529 N N . ILE A 1 193 ? 37.144 1.028 -24.659 1.00 74.00 193 ILE A N 1
ATOM 1530 C CA . ILE A 1 193 ? 36.323 2.066 -25.311 1.00 74.00 193 ILE A CA 1
ATOM 1531 C C . ILE A 1 193 ? 36.283 3.333 -24.441 1.00 74.00 193 ILE A C 1
ATOM 1533 O O . ILE A 1 193 ? 36.151 4.429 -24.973 1.00 74.00 193 ILE A O 1
ATOM 1537 N N . ASN A 1 194 ? 36.393 3.224 -23.114 1.00 78.75 194 ASN A N 1
ATOM 1538 C CA . ASN A 1 194 ? 36.481 4.400 -22.243 1.00 78.75 194 ASN A CA 1
ATOM 1539 C C . ASN A 1 194 ? 37.819 5.125 -22.417 1.00 78.75 194 ASN A C 1
ATOM 1541 O O . ASN A 1 194 ? 37.799 6.319 -22.685 1.00 78.75 194 ASN A O 1
ATOM 1545 N N . SER A 1 195 ? 38.941 4.400 -22.383 1.00 78.94 195 SER A N 1
ATOM 1546 C CA . SER A 1 195 ? 40.270 4.982 -22.608 1.00 78.94 195 SER A CA 1
ATOM 1547 C C . SER A 1 195 ? 40.382 5.646 -23.981 1.00 78.94 195 SER A C 1
ATOM 1549 O O . SER A 1 195 ? 40.848 6.773 -24.077 1.00 78.94 195 SER A O 1
ATOM 1551 N N . ALA A 1 196 ? 39.857 5.009 -25.032 1.00 81.44 196 ALA A N 1
ATOM 1552 C CA . ALA A 1 196 ? 39.834 5.611 -26.364 1.00 81.44 196 ALA A CA 1
ATOM 1553 C C . ALA A 1 196 ? 38.967 6.891 -26.422 1.00 81.44 196 ALA A C 1
ATOM 1555 O O . ALA A 1 196 ? 39.316 7.869 -27.069 1.00 81.44 196 ALA A O 1
ATOM 1556 N N . MET A 1 197 ? 37.839 6.940 -25.708 1.00 81.75 197 MET A N 1
ATOM 1557 C CA . MET A 1 197 ? 37.029 8.165 -25.661 1.00 81.75 197 MET A CA 1
ATOM 1558 C C . MET A 1 197 ? 37.698 9.292 -24.868 1.00 81.75 197 MET A C 1
ATOM 1560 O O . MET A 1 197 ? 37.541 10.448 -25.239 1.00 81.75 197 MET A O 1
ATOM 1564 N N . GLU A 1 198 ? 38.445 8.976 -23.810 1.00 81.94 198 GLU A N 1
ATOM 1565 C CA . GLU A 1 198 ? 39.239 9.963 -23.067 1.00 81.94 198 GLU A CA 1
ATOM 1566 C C . GLU A 1 198 ? 40.365 10.547 -23.930 1.00 81.94 198 GLU A C 1
ATOM 1568 O O . GLU A 1 198 ? 40.590 11.752 -23.899 1.00 81.94 198 GLU A O 1
ATOM 1573 N N . GLU A 1 199 ? 41.016 9.732 -24.765 1.00 82.38 199 GLU A N 1
ATOM 1574 C CA . GLU A 1 199 ? 41.989 10.213 -25.757 1.00 82.38 199 GLU A CA 1
ATOM 1575 C C . GLU A 1 199 ? 41.353 11.183 -26.762 1.00 82.38 199 GLU A C 1
ATOM 1577 O O . GLU A 1 199 ? 41.933 12.225 -27.062 1.00 82.38 199 GLU A O 1
ATOM 1582 N N . ILE A 1 200 ? 40.136 10.884 -27.231 1.00 82.62 200 ILE A N 1
ATOM 1583 C CA . ILE A 1 200 ? 39.370 11.775 -28.114 1.00 82.62 200 ILE A CA 1
ATOM 1584 C C . ILE A 1 200 ? 39.026 13.092 -27.408 1.00 82.62 200 ILE A C 1
ATOM 1586 O O . ILE A 1 200 ? 39.182 14.155 -28.005 1.00 82.62 200 ILE A O 1
ATOM 1590 N N . PHE A 1 201 ? 38.575 13.050 -26.151 1.00 81.69 201 PHE A N 1
ATOM 1591 C CA . PHE A 1 201 ? 38.263 14.268 -25.397 1.00 81.69 201 PHE A CA 1
ATOM 1592 C C . PHE A 1 201 ? 39.508 15.124 -25.160 1.00 81.69 201 PHE A C 1
ATOM 1594 O O . PHE A 1 201 ? 39.474 16.319 -25.431 1.00 81.69 201 PHE A O 1
ATOM 1601 N N . ASN A 1 202 ? 40.625 14.508 -24.767 1.00 83.69 202 ASN A N 1
ATOM 1602 C CA . ASN A 1 202 ? 41.895 15.210 -24.594 1.00 83.69 202 ASN A CA 1
ATOM 1603 C C . ASN A 1 202 ? 42.379 15.841 -25.906 1.00 83.69 202 ASN A C 1
ATOM 1605 O O . ASN A 1 202 ? 42.870 16.966 -25.898 1.00 83.69 202 ASN A O 1
ATOM 1609 N N . PHE A 1 203 ? 42.221 15.143 -27.036 1.00 83.38 203 PHE A N 1
ATOM 1610 C CA . PHE A 1 203 ? 42.562 15.682 -28.352 1.00 83.38 203 PHE A CA 1
ATOM 1611 C C . PHE A 1 203 ? 41.736 16.932 -28.677 1.00 83.38 203 PHE A C 1
ATOM 1613 O O . PHE A 1 203 ? 42.312 17.950 -29.053 1.00 83.38 203 PHE A O 1
ATOM 1620 N N . ILE A 1 204 ? 40.419 16.879 -28.455 1.00 83.25 204 ILE A N 1
ATOM 1621 C CA . ILE A 1 204 ? 39.508 18.010 -28.676 1.00 83.25 204 ILE A CA 1
ATOM 1622 C C . ILE A 1 204 ? 39.852 19.191 -27.758 1.00 83.25 204 ILE A C 1
ATOM 1624 O O . ILE A 1 204 ? 39.893 20.321 -28.225 1.00 83.25 204 ILE A O 1
ATOM 1628 N N . GLU A 1 205 ? 40.135 18.950 -26.476 1.00 82.75 205 GLU A N 1
ATOM 1629 C CA . GLU A 1 205 ? 40.478 20.010 -25.513 1.00 82.75 205 GLU A CA 1
ATOM 1630 C C . GLU A 1 205 ? 41.853 20.641 -25.772 1.00 82.75 205 GLU A C 1
ATOM 1632 O O . GLU A 1 205 ? 42.067 21.812 -25.469 1.00 82.75 205 GLU A O 1
ATOM 1637 N N . SER A 1 206 ? 42.793 19.874 -26.330 1.00 81.06 206 SER A N 1
ATOM 1638 C CA . SER A 1 206 ? 44.135 20.355 -26.688 1.00 81.06 206 SER A CA 1
ATOM 1639 C C . SER A 1 206 ? 44.209 21.051 -28.050 1.00 81.06 206 SER A C 1
ATOM 1641 O O . SER A 1 206 ? 45.260 21.579 -28.414 1.00 81.06 206 SER A O 1
ATOM 1643 N N . SER A 1 207 ? 43.120 21.003 -28.813 1.00 78.44 207 SER A N 1
ATOM 1644 C CA . SER A 1 207 ? 43.027 21.509 -30.173 1.00 78.44 207 SER A CA 1
ATOM 1645 C C . SER A 1 207 ? 42.351 22.879 -30.191 1.00 78.44 207 SER A C 1
ATOM 1647 O O . SER A 1 207 ? 41.285 23.054 -29.609 1.00 78.44 207 SER A O 1
ATOM 1649 N N . ASP A 1 208 ? 42.920 23.824 -30.939 1.00 73.25 208 ASP A N 1
ATOM 1650 C CA . ASP A 1 208 ? 42.306 25.139 -31.179 1.00 73.25 208 ASP A CA 1
ATOM 1651 C C . ASP A 1 208 ? 41.164 25.082 -32.220 1.00 73.25 208 ASP A C 1
ATOM 1653 O O . ASP A 1 208 ? 40.459 26.072 -32.438 1.00 73.25 208 ASP A O 1
ATOM 1657 N N . ASP A 1 209 ? 40.966 23.931 -32.874 1.00 76.19 209 ASP A N 1
ATOM 1658 C CA . ASP A 1 209 ? 39.913 23.728 -33.868 1.00 76.19 209 ASP A CA 1
ATOM 1659 C C . ASP A 1 209 ? 38.545 23.462 -33.217 1.00 76.19 209 ASP A C 1
ATOM 1661 O O . ASP A 1 209 ? 38.385 22.605 -32.350 1.00 76.19 209 ASP A O 1
ATOM 1665 N N . CYS A 1 210 ? 37.513 24.168 -33.690 1.00 70.50 210 CYS A N 1
ATOM 1666 C CA . CYS A 1 210 ? 36.134 24.044 -33.192 1.00 70.50 210 CYS A CA 1
ATOM 1667 C C . CYS A 1 210 ? 35.280 23.027 -33.975 1.00 70.50 210 CYS A C 1
ATOM 1669 O O . CYS A 1 210 ? 34.084 22.885 -33.706 1.00 70.50 210 CYS A O 1
ATOM 1671 N N . GLN A 1 211 ? 35.843 22.378 -34.998 1.00 75.81 211 GLN A N 1
ATOM 1672 C CA . GLN A 1 211 ? 35.144 21.425 -35.863 1.00 75.81 211 GLN A CA 1
ATOM 1673 C C . GLN A 1 211 ? 36.058 20.243 -36.182 1.00 75.81 211 GLN A C 1
ATOM 1675 O O . GLN A 1 211 ? 37.174 20.441 -36.644 1.00 75.81 211 GLN A O 1
ATOM 1680 N N . PHE A 1 212 ? 35.548 19.024 -35.992 1.00 80.88 212 PHE A N 1
ATOM 1681 C CA . PHE A 1 212 ? 36.271 17.785 -36.279 1.00 80.88 212 PHE A CA 1
ATOM 1682 C C . PHE A 1 212 ? 35.406 16.851 -37.113 1.00 80.88 212 PHE A C 1
ATOM 1684 O O . PHE A 1 212 ? 34.206 16.689 -36.862 1.00 80.88 212 PHE A O 1
ATOM 1691 N N . SER A 1 213 ? 36.021 16.194 -38.086 1.00 78.88 213 SER A N 1
ATOM 1692 C CA . SER A 1 213 ? 35.403 15.084 -38.798 1.00 78.88 213 SER A CA 1
ATOM 1693 C C . SER A 1 213 ? 35.469 13.801 -37.965 1.00 78.88 213 SER A C 1
ATOM 1695 O O . SER A 1 213 ? 36.357 13.589 -37.139 1.00 78.88 213 SER A O 1
ATOM 1697 N N . LEU A 1 214 ? 34.521 12.892 -38.194 1.00 72.06 214 LEU A N 1
ATOM 1698 C CA . LEU A 1 214 ? 34.490 11.613 -37.476 1.00 72.06 214 LEU A CA 1
ATOM 1699 C C . LEU A 1 214 ? 35.696 10.723 -37.807 1.00 72.06 214 LEU A C 1
ATOM 1701 O O . LEU A 1 214 ? 36.099 9.920 -36.969 1.00 72.06 214 LEU A O 1
ATOM 1705 N N . ASP A 1 215 ? 36.272 10.872 -38.999 1.00 75.00 215 ASP A N 1
ATOM 1706 C CA . ASP A 1 215 ? 37.451 10.115 -39.414 1.00 75.00 215 ASP A CA 1
ATOM 1707 C C . ASP A 1 215 ? 38.720 10.619 -38.710 1.00 75.00 215 ASP A C 1
ATOM 1709 O O . ASP A 1 215 ? 39.559 9.809 -38.319 1.00 75.00 215 ASP A O 1
ATOM 1713 N N . GLU A 1 216 ? 38.832 11.927 -38.455 1.00 75.12 216 GLU A N 1
ATOM 1714 C CA . GLU A 1 216 ? 39.907 12.497 -37.630 1.00 75.12 216 GLU A CA 1
ATOM 1715 C C . GLU A 1 216 ? 39.841 11.965 -36.200 1.00 75.12 216 GLU A C 1
ATOM 1717 O O . GLU A 1 216 ? 40.831 11.427 -35.708 1.00 75.12 216 GLU A O 1
ATOM 1722 N N . LEU A 1 217 ? 38.661 12.000 -35.571 1.00 78.25 217 LEU A N 1
ATOM 1723 C CA . LEU A 1 217 ? 38.478 11.483 -34.209 1.00 78.25 217 LEU A CA 1
ATOM 1724 C C . LEU A 1 217 ? 38.739 9.974 -34.117 1.00 78.25 217 LEU A C 1
ATOM 1726 O O . LEU A 1 217 ? 39.256 9.482 -33.117 1.00 78.25 217 LEU A O 1
ATOM 1730 N N . LYS A 1 218 ? 38.419 9.219 -35.170 1.00 73.69 218 LYS A N 1
ATOM 1731 C CA . LYS A 1 218 ? 38.695 7.781 -35.237 1.00 73.69 218 LYS A CA 1
ATOM 1732 C C . LYS A 1 218 ? 40.188 7.480 -35.386 1.00 73.69 218 LYS A C 1
ATOM 1734 O O . LYS A 1 218 ? 40.662 6.489 -34.835 1.00 73.69 218 LYS A O 1
ATOM 1739 N N . ASN A 1 219 ? 40.926 8.330 -36.097 1.00 77.00 219 ASN A N 1
ATOM 1740 C CA . ASN A 1 219 ? 42.367 8.181 -36.293 1.00 77.00 219 ASN A CA 1
ATOM 1741 C C . ASN A 1 219 ? 43.193 8.524 -35.043 1.00 77.00 219 ASN A C 1
ATOM 1743 O O . ASN A 1 219 ? 44.348 8.103 -34.966 1.00 77.00 219 ASN A O 1
ATOM 1747 N N . VAL A 1 220 ? 42.612 9.225 -34.061 1.00 75.00 220 VAL A N 1
ATOM 1748 C CA . VAL A 1 220 ? 43.230 9.442 -32.740 1.00 75.00 220 VAL A CA 1
ATOM 1749 C C . VAL A 1 220 ? 43.411 8.107 -32.008 1.00 75.00 220 VAL A C 1
ATOM 1751 O O . VAL A 1 220 ? 44.472 7.841 -31.450 1.00 75.00 220 VAL A O 1
ATOM 1754 N N . CYS A 1 221 ? 42.428 7.209 -32.094 1.00 65.19 221 CYS A N 1
ATOM 1755 C CA . CYS A 1 221 ? 42.438 5.931 -31.382 1.00 65.19 221 CYS A CA 1
ATOM 1756 C C . CYS A 1 221 ? 42.819 4.772 -32.308 1.00 65.19 221 CYS A C 1
ATOM 1758 O O . CYS A 1 221 ? 41.999 3.918 -32.646 1.00 65.19 221 CYS A O 1
ATOM 1760 N N . GLN A 1 222 ? 44.094 4.714 -32.697 1.00 65.69 222 GLN A N 1
ATOM 1761 C CA . GLN A 1 222 ? 44.622 3.738 -33.668 1.00 65.69 222 GLN A CA 1
ATOM 1762 C C . GLN A 1 222 ? 44.457 2.260 -33.249 1.00 65.69 222 GLN A C 1
ATOM 1764 O O . GLN A 1 222 ? 44.545 1.371 -34.094 1.00 65.69 222 GLN A O 1
ATOM 1769 N N . ASN A 1 223 ? 44.182 1.980 -31.968 1.00 59.28 223 ASN A N 1
ATOM 1770 C CA . ASN A 1 223 ? 44.174 0.625 -31.403 1.00 59.28 223 ASN A CA 1
ATOM 1771 C C . ASN A 1 223 ? 42.779 0.057 -31.074 1.00 59.28 223 ASN A C 1
ATOM 1773 O O . ASN A 1 223 ? 42.680 -1.091 -30.639 1.00 59.28 223 ASN A O 1
ATOM 1777 N N . VAL A 1 224 ? 41.693 0.813 -31.275 1.00 62.97 224 VAL A N 1
ATOM 1778 C CA . VAL A 1 224 ? 40.326 0.353 -30.972 1.00 62.97 224 VAL A CA 1
ATOM 1779 C C . VAL A 1 224 ? 39.412 0.654 -32.152 1.00 62.97 224 VAL A C 1
ATOM 1781 O O . VAL A 1 224 ? 39.269 1.800 -32.562 1.00 62.97 224 VAL A O 1
ATOM 1784 N N . ALA A 1 225 ? 38.748 -0.374 -32.689 1.00 61.84 225 ALA A N 1
ATOM 1785 C CA . ALA A 1 225 ? 37.737 -0.207 -33.729 1.00 61.84 225 ALA A CA 1
ATOM 1786 C C . ALA A 1 225 ? 36.483 0.469 -33.144 1.00 61.84 225 ALA A C 1
ATOM 1788 O O . ALA A 1 225 ? 35.508 -0.189 -32.779 1.00 61.84 225 ALA A O 1
ATOM 1789 N N . LEU A 1 226 ? 36.526 1.794 -33.019 1.00 66.06 226 LEU A N 1
ATOM 1790 C CA . LEU A 1 226 ? 35.378 2.606 -32.652 1.00 66.06 226 LEU A CA 1
ATOM 1791 C C . LEU A 1 226 ? 34.486 2.792 -33.881 1.00 66.06 226 LEU A C 1
ATOM 1793 O O . LEU A 1 226 ? 34.903 3.310 -34.919 1.00 66.06 226 LEU A O 1
ATOM 1797 N N . GLU A 1 227 ? 33.239 2.344 -33.771 1.00 69.31 227 GLU A N 1
ATOM 1798 C CA . GLU A 1 227 ? 32.215 2.644 -34.765 1.00 69.31 227 GLU A CA 1
ATOM 1799 C C . GLU A 1 227 ? 31.751 4.096 -34.607 1.00 69.31 227 GLU A C 1
ATOM 1801 O O . GLU A 1 227 ? 31.523 4.567 -33.490 1.00 69.31 227 GLU A O 1
ATOM 1806 N N . ASN A 1 228 ? 31.527 4.785 -35.728 1.00 66.56 228 ASN A N 1
ATOM 1807 C CA . ASN A 1 228 ? 31.110 6.193 -35.765 1.00 66.56 228 ASN A CA 1
ATOM 1808 C C . ASN A 1 228 ? 29.854 6.464 -34.908 1.00 66.56 228 ASN A C 1
ATOM 1810 O O . ASN A 1 228 ? 29.708 7.542 -34.334 1.00 66.56 228 ASN A O 1
ATOM 1814 N N . GLY A 1 229 ? 28.964 5.473 -34.770 1.00 64.50 229 GLY A N 1
ATOM 1815 C CA . GLY A 1 229 ? 27.782 5.562 -33.911 1.00 64.50 229 GLY A CA 1
ATOM 1816 C C . GLY A 1 229 ? 28.099 5.658 -32.413 1.00 64.50 229 GLY A C 1
ATOM 1817 O O . GLY A 1 229 ? 27.389 6.349 -31.690 1.00 64.50 229 GLY A O 1
ATOM 1818 N N . ILE A 1 230 ? 29.175 5.022 -31.940 1.00 67.88 230 ILE A N 1
ATOM 1819 C CA . ILE A 1 230 ? 29.585 5.045 -30.525 1.00 67.88 230 ILE A CA 1
ATOM 1820 C C . ILE A 1 230 ? 30.190 6.404 -30.169 1.00 67.88 230 ILE A C 1
ATOM 1822 O O . ILE A 1 230 ? 29.850 6.963 -29.125 1.00 67.88 230 ILE A O 1
ATOM 1826 N N . ILE A 1 231 ? 31.033 6.946 -31.056 1.00 70.06 231 ILE A N 1
ATOM 1827 C CA . ILE A 1 231 ? 31.648 8.273 -30.905 1.00 70.06 231 ILE A CA 1
ATOM 1828 C C . ILE A 1 231 ? 30.550 9.340 -30.834 1.00 70.06 231 ILE A C 1
ATOM 1830 O O . ILE A 1 231 ? 30.510 10.126 -29.890 1.00 70.06 231 ILE A O 1
ATOM 1834 N N . LYS A 1 232 ? 29.591 9.299 -31.769 1.00 72.38 232 LYS A N 1
ATOM 1835 C CA . LYS A 1 232 ? 28.478 10.253 -31.822 1.00 72.38 232 LYS A CA 1
ATOM 1836 C C . LYS A 1 232 ? 27.607 10.224 -30.560 1.00 72.38 232 LYS A C 1
ATOM 1838 O O . LYS A 1 232 ? 27.405 11.265 -29.945 1.00 72.38 232 LYS A O 1
ATOM 1843 N N . ILE A 1 233 ? 27.154 9.042 -30.132 1.00 72.62 233 ILE A N 1
ATOM 1844 C CA . ILE A 1 233 ? 26.310 8.901 -28.930 1.00 72.62 233 ILE A CA 1
ATOM 1845 C C . ILE A 1 233 ? 27.042 9.403 -27.677 1.00 72.62 233 ILE A C 1
ATOM 1847 O O . ILE A 1 233 ? 26.430 10.018 -26.806 1.00 72.62 233 ILE A O 1
ATOM 1851 N N . ARG A 1 234 ? 28.348 9.141 -27.552 1.00 71.00 234 ARG A N 1
ATOM 1852 C CA . ARG A 1 234 ? 29.114 9.558 -26.370 1.00 71.00 234 ARG A CA 1
ATOM 1853 C C . ARG A 1 234 ? 29.432 11.050 -26.345 1.00 71.00 234 ARG A C 1
ATOM 1855 O O . ARG A 1 234 ? 29.395 11.621 -25.260 1.00 71.00 234 ARG A O 1
ATOM 1862 N N . LEU A 1 235 ? 29.678 11.674 -27.498 1.00 73.12 235 LEU A N 1
ATOM 1863 C CA . LEU A 1 235 ? 29.791 13.133 -27.598 1.00 73.12 235 LEU A CA 1
ATOM 1864 C C . LEU A 1 235 ? 28.467 13.806 -27.207 1.00 73.12 235 LEU A C 1
ATOM 1866 O O . LEU A 1 235 ? 28.461 14.701 -26.368 1.00 73.12 235 LEU A O 1
ATOM 1870 N N . GLU A 1 236 ? 27.336 13.308 -27.716 1.00 70.94 236 GLU A N 1
ATOM 1871 C CA . GLU A 1 236 ? 26.003 13.827 -27.378 1.00 70.94 236 GLU A CA 1
ATOM 1872 C C . GLU A 1 236 ? 25.702 13.719 -25.871 1.00 70.94 236 GLU A C 1
ATOM 1874 O O . GLU A 1 236 ? 25.196 14.666 -25.274 1.00 70.94 236 GLU A O 1
ATOM 1879 N N . LEU A 1 237 ? 26.073 12.613 -25.216 1.00 66.12 237 LEU A N 1
ATOM 1880 C CA . LEU A 1 237 ? 25.854 12.430 -23.775 1.00 66.12 237 LEU A CA 1
ATOM 1881 C C . LEU A 1 237 ? 26.720 13.344 -22.891 1.00 66.12 237 LEU A C 1
ATOM 1883 O O . LEU A 1 237 ? 26.266 13.721 -21.811 1.00 66.12 237 LEU A O 1
ATOM 1887 N N . ASN A 1 238 ? 27.932 13.711 -23.325 1.00 62.41 238 ASN A N 1
ATOM 1888 C CA . ASN A 1 238 ? 28.832 14.575 -22.547 1.00 62.41 238 ASN A CA 1
ATOM 1889 C C . ASN A 1 238 ? 28.469 16.069 -22.664 1.00 62.41 238 ASN A C 1
ATOM 1891 O O . ASN A 1 238 ? 28.776 16.847 -21.771 1.00 62.41 238 ASN A O 1
ATOM 1895 N N . THR A 1 239 ? 27.746 16.473 -23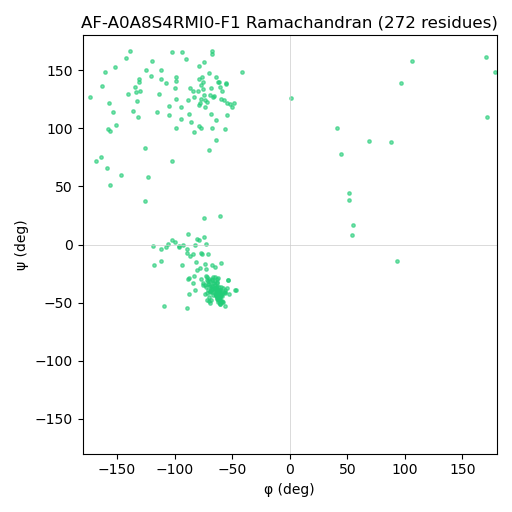.718 1.00 54.84 239 THR A N 1
ATOM 1896 C CA . THR A 1 239 ? 27.243 17.858 -23.878 1.00 54.84 239 THR A CA 1
ATOM 1897 C C . THR A 1 239 ? 26.032 18.198 -22.995 1.00 54.84 239 THR A C 1
ATOM 1899 O O . THR A 1 239 ? 25.619 19.352 -22.933 1.00 54.84 239 THR A O 1
ATOM 1902 N N . VAL A 1 240 ? 25.447 17.212 -22.301 1.00 47.56 240 VAL A N 1
ATOM 1903 C CA . VAL A 1 240 ? 24.197 17.365 -21.526 1.00 47.56 240 VAL A CA 1
ATOM 1904 C C . VAL A 1 240 ? 24.439 17.488 -20.007 1.00 47.56 240 VAL A C 1
ATOM 1906 O O . VAL A 1 240 ? 23.489 17.604 -19.232 1.00 47.56 240 VAL A O 1
ATOM 1909 N N . SER A 1 241 ? 25.689 17.535 -19.529 1.00 37.62 241 SER A N 1
ATOM 1910 C CA . SER A 1 241 ? 25.966 17.934 -18.138 1.00 37.62 241 SER A CA 1
ATOM 1911 C C . SER A 1 241 ? 25.869 19.463 -17.981 1.00 37.62 241 SER A C 1
ATOM 1913 O O . SER A 1 241 ? 26.605 20.175 -18.661 1.00 37.62 241 SER A O 1
ATOM 1915 N N . PRO A 1 242 ? 24.997 20.000 -17.103 1.00 40.25 242 PRO A N 1
ATOM 1916 C CA . PRO A 1 242 ? 24.726 21.429 -17.047 1.00 40.25 242 PRO A CA 1
ATOM 1917 C C . PRO A 1 242 ? 25.754 22.140 -16.163 1.00 40.25 242 PRO A C 1
ATOM 1919 O O . PRO A 1 242 ? 25.667 22.096 -14.936 1.00 40.25 242 PRO A O 1
ATOM 1922 N N . SER A 1 243 ? 26.689 22.857 -16.777 1.00 33.75 243 SER A N 1
ATOM 1923 C CA . SER A 1 243 ? 27.278 24.046 -16.162 1.00 33.75 243 SER A CA 1
ATOM 1924 C C . SER A 1 243 ? 26.677 25.268 -16.850 1.00 33.75 243 SER A C 1
ATOM 1926 O O . SER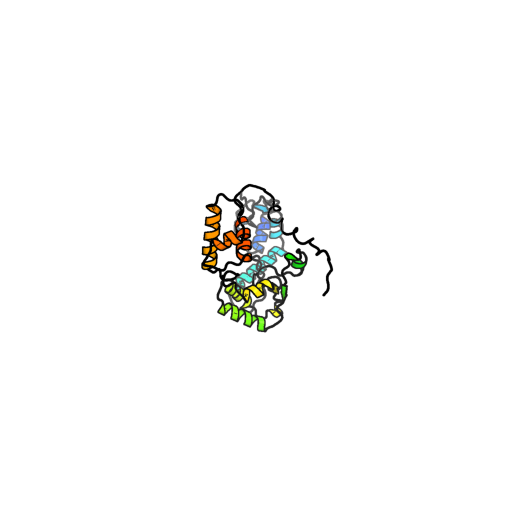 A 1 243 ? 26.863 25.464 -18.043 1.00 33.75 243 SER A O 1
ATOM 1928 N N . SER A 1 244 ? 25.871 25.987 -16.072 1.00 37.91 244 SER A N 1
ATOM 1929 C CA . SER A 1 244 ? 25.380 27.360 -16.242 1.00 37.91 244 SER A CA 1
ATOM 1930 C C . SER A 1 244 ? 25.807 28.137 -17.498 1.00 37.91 244 SER A C 1
ATOM 1932 O O . SER A 1 244 ? 26.989 28.400 -17.681 1.00 37.91 244 SER A O 1
ATOM 1934 N N . GLU A 1 245 ? 24.780 28.628 -18.202 1.00 43.41 245 GLU A N 1
ATOM 1935 C CA . GLU A 1 245 ? 24.777 29.811 -19.079 1.00 43.41 245 GLU A CA 1
ATOM 1936 C C . GLU A 1 245 ? 25.593 29.703 -20.376 1.00 43.41 245 GLU A C 1
ATOM 1938 O O . GLU A 1 245 ? 26.755 30.065 -20.431 1.00 43.41 245 GLU A O 1
ATOM 1943 N N . ASP A 1 246 ? 24.948 29.221 -21.445 1.00 34.09 246 ASP A N 1
ATOM 1944 C CA . ASP A 1 246 ? 24.686 30.050 -22.631 1.00 34.09 246 ASP A CA 1
ATOM 1945 C C . ASP A 1 246 ? 23.803 29.304 -23.646 1.00 34.09 246 ASP A C 1
ATOM 1947 O O . ASP A 1 246 ? 24.049 28.166 -24.048 1.00 34.09 246 ASP A O 1
ATOM 1951 N N . LEU A 1 247 ? 22.708 29.956 -24.039 1.00 45.53 247 LEU A N 1
ATOM 1952 C CA . LEU A 1 247 ? 21.785 29.492 -25.069 1.00 45.53 247 LEU A CA 1
ATOM 1953 C C . LEU A 1 247 ? 22.384 29.782 -26.449 1.00 45.53 247 LEU A C 1
ATOM 1955 O O . LEU A 1 247 ? 22.258 30.902 -26.940 1.00 45.53 247 LEU A O 1
ATOM 1959 N N . VAL A 1 248 ? 22.946 28.772 -27.118 1.00 36.03 248 VAL A N 1
ATOM 1960 C CA . VAL A 1 248 ? 23.114 28.803 -28.579 1.00 36.03 248 VAL A CA 1
ATOM 1961 C C . VAL A 1 248 ? 22.574 27.512 -29.194 1.00 36.03 248 VAL A C 1
ATOM 1963 O O . VAL A 1 248 ? 22.762 26.404 -28.706 1.00 36.03 248 VAL A O 1
ATOM 1966 N N . THR A 1 249 ? 21.783 27.721 -30.235 1.00 37.19 249 THR A N 1
ATOM 1967 C CA . THR A 1 249 ? 20.741 26.865 -30.794 1.00 37.19 249 THR A CA 1
ATOM 1968 C C . THR A 1 249 ? 21.220 25.596 -31.500 1.00 37.19 249 THR A C 1
ATOM 1970 O O . THR A 1 249 ? 22.233 25.571 -32.193 1.00 37.19 249 THR A O 1
ATOM 1973 N N . LEU A 1 250 ? 20.372 24.573 -31.393 1.00 39.56 250 LEU A N 1
ATOM 1974 C CA . LEU A 1 250 ? 20.511 23.171 -31.799 1.00 39.56 250 LEU A CA 1
ATOM 1975 C C . LEU A 1 250 ? 20.407 22.882 -33.320 1.00 39.56 250 LEU A C 1
ATOM 1977 O O . LEU A 1 250 ? 20.120 21.747 -33.680 1.00 39.56 250 LEU A O 1
ATOM 1981 N N . ASP A 1 251 ? 20.653 23.845 -34.220 1.00 35.94 251 ASP A N 1
ATOM 1982 C CA . ASP A 1 251 ? 20.363 23.668 -35.666 1.00 35.94 251 ASP A CA 1
ATOM 1983 C C . ASP A 1 251 ? 21.562 23.757 -36.636 1.00 35.94 251 ASP A C 1
ATOM 1985 O O . ASP A 1 251 ? 21.395 23.521 -37.832 1.00 35.94 251 ASP A O 1
ATOM 1989 N N . THR A 1 252 ? 22.794 24.006 -36.181 1.00 41.28 252 THR A N 1
ATOM 1990 C CA . THR A 1 252 ? 23.905 24.287 -37.126 1.00 41.28 252 THR A CA 1
ATOM 1991 C C . THR A 1 252 ? 24.795 23.081 -37.481 1.00 41.28 252 THR A C 1
ATOM 1993 O O . THR A 1 252 ? 25.674 23.208 -38.324 1.00 41.28 252 THR A O 1
ATOM 1996 N N . VAL A 1 253 ? 24.573 21.881 -36.923 1.00 39.19 253 VAL A N 1
ATOM 1997 C CA . VAL A 1 253 ? 25.489 20.724 -37.124 1.00 39.19 253 VAL A CA 1
ATOM 1998 C C . VAL A 1 253 ? 24.936 19.637 -38.073 1.00 39.19 253 VAL A C 1
ATOM 2000 O O . VAL A 1 253 ? 25.613 18.656 -38.366 1.00 39.19 253 VAL A O 1
ATOM 2003 N N . LEU A 1 254 ? 23.734 19.799 -38.643 1.00 42.78 254 LEU A N 1
ATOM 2004 C CA . LEU A 1 254 ? 23.130 18.808 -39.561 1.00 42.78 254 LEU A CA 1
ATOM 2005 C C . LEU A 1 254 ? 22.690 19.369 -40.928 1.00 42.78 254 LEU A C 1
ATOM 2007 O O . LEU A 1 254 ? 21.715 18.914 -41.522 1.00 42.78 254 LEU A O 1
ATOM 2011 N N . SER A 1 255 ? 23.464 20.294 -41.494 1.00 42.66 255 SER A N 1
ATOM 2012 C CA . SER A 1 255 ? 23.477 20.539 -42.945 1.00 42.66 255 SER A CA 1
ATOM 2013 C C . SER A 1 255 ? 24.948 20.572 -43.368 1.00 42.66 255 SER A C 1
ATOM 2015 O O . SER A 1 255 ? 25.713 21.394 -42.891 1.00 42.66 255 SER A O 1
ATOM 2017 N N . HIS A 1 256 ? 25.487 19.602 -44.100 1.00 39.34 256 HIS A N 1
ATOM 2018 C CA . HIS A 1 256 ? 25.202 19.337 -45.500 1.00 39.34 256 HIS A CA 1
ATOM 2019 C C . HIS A 1 256 ? 25.452 17.854 -45.808 1.00 39.34 256 HIS A C 1
ATOM 2021 O O . HIS A 1 256 ? 26.583 17.388 -45.811 1.00 39.34 256 HIS A O 1
ATOM 2027 N N . ASN A 1 257 ? 24.394 17.114 -46.129 1.00 38.56 257 ASN A N 1
ATOM 2028 C CA . ASN A 1 257 ? 24.501 15.916 -46.963 1.00 38.56 257 ASN A CA 1
ATOM 2029 C C . ASN A 1 257 ? 23.226 15.793 -47.798 1.00 38.56 257 ASN A C 1
ATOM 2031 O O . ASN A 1 257 ? 22.425 14.870 -47.657 1.00 38.56 257 ASN A O 1
ATOM 2035 N N . LYS A 1 258 ? 22.978 16.818 -48.621 1.00 42.38 258 LYS A N 1
ATOM 2036 C CA . LYS A 1 258 ? 21.886 16.804 -49.596 1.00 42.38 258 LYS A CA 1
ATOM 2037 C C . LYS A 1 258 ? 22.132 17.754 -50.770 1.00 42.38 258 LYS A C 1
ATOM 2039 O O . LYS A 1 258 ? 21.274 18.555 -51.104 1.00 42.38 258 LYS A O 1
ATOM 2044 N N . SER A 1 259 ? 23.297 17.655 -51.408 1.00 41.94 259 SER A N 1
ATOM 2045 C CA . SER A 1 259 ? 23.527 18.265 -52.729 1.00 41.94 259 SER A CA 1
ATOM 2046 C C . SER A 1 259 ? 24.828 17.768 -53.369 1.00 41.94 259 SER A C 1
ATOM 2048 O O . SER A 1 259 ? 25.797 18.510 -53.455 1.00 41.94 259 SER A O 1
ATOM 2050 N N . SER A 1 260 ? 24.855 16.510 -53.817 1.00 38.50 260 SER A N 1
ATOM 2051 C CA . SER A 1 260 ? 25.659 16.101 -54.983 1.00 38.50 260 SER A CA 1
ATOM 2052 C C . SER A 1 260 ? 25.191 14.731 -55.487 1.00 38.50 260 SER A C 1
ATOM 2054 O O . SER A 1 260 ? 25.781 13.697 -55.196 1.00 38.50 260 SER A O 1
ATOM 2056 N N . ALA A 1 261 ? 24.047 14.715 -56.172 1.00 40.50 261 ALA A N 1
ATOM 2057 C CA . ALA A 1 261 ? 23.603 13.583 -56.985 1.00 40.50 261 ALA A CA 1
ATOM 2058 C C . ALA A 1 261 ? 22.574 14.070 -58.016 1.00 40.50 261 ALA A C 1
ATOM 2060 O O . ALA A 1 261 ? 21.394 13.745 -57.927 1.00 40.50 261 ALA A O 1
ATOM 2061 N N . ALA A 1 262 ? 23.005 14.904 -58.964 1.00 37.56 262 ALA A N 1
ATOM 2062 C CA . ALA A 1 262 ? 22.298 15.111 -60.225 1.00 37.56 262 ALA A CA 1
ATOM 2063 C C . ALA A 1 262 ? 23.224 15.776 -61.256 1.00 37.56 262 ALA A C 1
ATOM 2065 O O . ALA A 1 262 ? 23.878 16.763 -60.942 1.00 37.56 262 ALA A O 1
ATOM 2066 N N . ALA A 1 263 ? 23.167 15.259 -62.487 1.00 35.88 263 ALA A N 1
ATOM 2067 C CA . ALA A 1 263 ? 23.689 15.809 -63.743 1.00 35.88 263 ALA A CA 1
ATOM 2068 C C . ALA A 1 263 ? 25.146 15.484 -64.136 1.00 35.88 263 ALA A C 1
ATOM 2070 O O . ALA A 1 263 ? 26.055 16.287 -63.967 1.00 35.88 263 ALA A O 1
ATOM 2071 N N . ALA A 1 264 ? 25.314 14.358 -64.835 1.00 34.56 264 ALA A N 1
ATOM 2072 C CA . ALA A 1 264 ? 26.115 14.316 -66.062 1.00 34.56 264 ALA A CA 1
ATOM 2073 C C . ALA A 1 264 ? 25.567 13.208 -66.981 1.00 34.56 264 ALA A C 1
ATOM 2075 O O . ALA A 1 264 ? 25.753 12.019 -66.730 1.00 34.56 264 ALA A O 1
ATOM 2076 N N . ALA A 1 265 ? 24.819 13.614 -68.008 1.00 39.59 265 ALA A N 1
ATOM 2077 C CA . ALA A 1 265 ? 24.381 12.760 -69.107 1.00 39.59 265 ALA A CA 1
ATOM 2078 C C . ALA A 1 265 ? 25.553 12.511 -70.079 1.00 39.59 265 ALA A C 1
ATOM 2080 O O . ALA A 1 265 ? 26.328 13.442 -70.311 1.00 39.59 265 ALA A O 1
ATOM 2081 N N . PRO A 1 266 ? 25.689 11.321 -70.689 1.00 39.19 266 PRO A N 1
ATOM 2082 C CA . PRO A 1 266 ? 26.616 11.128 -71.796 1.00 39.19 266 PRO A CA 1
ATOM 2083 C C . PRO A 1 266 ? 25.975 11.576 -73.116 1.00 39.19 266 PRO A C 1
ATOM 2085 O O . PRO A 1 266 ? 24.871 11.154 -73.463 1.00 39.19 266 PRO A O 1
ATOM 2088 N N . ALA A 1 267 ? 26.683 12.444 -73.839 1.00 39.19 267 ALA A N 1
ATOM 2089 C CA . ALA A 1 267 ? 26.366 12.809 -75.209 1.00 39.19 267 ALA A CA 1
ATOM 2090 C C . A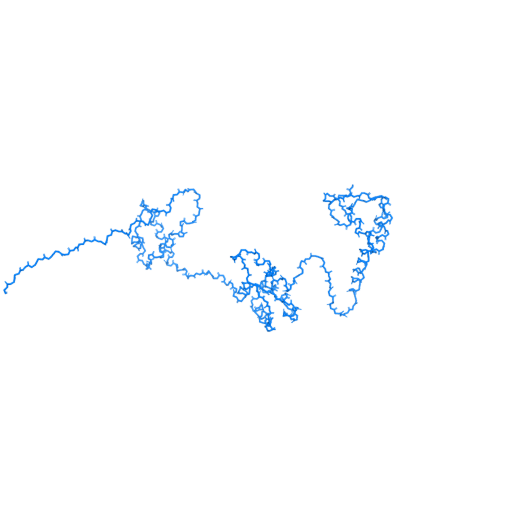LA A 1 267 ? 26.768 11.678 -76.165 1.00 39.19 267 ALA A C 1
ATOM 2092 O O . ALA A 1 267 ? 27.862 11.122 -76.085 1.00 39.19 267 ALA A O 1
ATOM 2093 N N . ASP A 1 268 ? 25.836 11.382 -77.057 1.00 35.38 268 ASP A N 1
ATOM 2094 C CA . ASP A 1 268 ? 25.923 10.487 -78.197 1.00 35.38 268 ASP A CA 1
ATOM 2095 C C . ASP A 1 268 ? 26.864 11.071 -79.268 1.00 35.38 268 ASP A C 1
ATOM 2097 O O . ASP A 1 268 ? 26.804 12.263 -79.583 1.00 35.38 268 ASP A O 1
ATOM 2101 N N . THR A 1 269 ? 27.755 10.254 -79.830 1.00 41.22 269 THR A N 1
ATOM 2102 C CA . THR A 1 269 ? 28.362 10.510 -81.146 1.00 41.22 269 THR A CA 1
ATOM 2103 C C . THR A 1 269 ? 28.845 9.193 -81.756 1.00 41.22 269 THR A C 1
ATOM 2105 O O . THR A 1 269 ? 29.933 8.695 -81.476 1.00 41.22 269 THR A O 1
ATOM 2108 N N . SER A 1 270 ? 28.002 8.639 -82.629 1.00 38.72 270 SER A N 1
ATOM 2109 C CA . SER A 1 270 ? 28.378 7.882 -83.836 1.00 38.72 270 SER A CA 1
ATOM 2110 C C . SER A 1 270 ? 29.565 8.549 -84.563 1.00 38.72 270 SER A C 1
ATOM 2112 O O . SER A 1 270 ? 29.639 9.774 -84.552 1.00 38.72 270 SER A O 1
ATOM 2114 N N . LEU A 1 271 ? 30.505 7.900 -85.258 1.00 35.78 271 LEU A N 1
ATOM 2115 C CA . LEU A 1 271 ? 30.445 6.927 -86.369 1.00 35.78 271 LEU A CA 1
ATOM 2116 C C . LEU A 1 271 ? 31.940 6.631 -86.715 1.00 35.78 271 LEU A C 1
ATOM 2118 O O . LEU A 1 271 ? 32.783 7.486 -86.454 1.00 35.78 271 LEU A O 1
ATOM 2122 N N . VAL A 1 272 ? 32.371 5.452 -87.185 1.00 34.03 272 VAL A N 1
ATOM 2123 C CA . VAL A 1 272 ? 32.721 5.116 -88.596 1.00 34.03 272 VAL A CA 1
ATOM 2124 C C . VAL A 1 272 ? 33.366 3.706 -88.553 1.00 34.03 272 VAL A C 1
ATOM 2126 O O . VAL A 1 272 ? 34.311 3.510 -87.798 1.00 34.03 272 VAL A O 1
ATOM 2129 N N . THR A 1 273 ? 32.740 2.631 -89.053 1.00 37.56 273 THR A N 1
ATOM 2130 C CA . THR A 1 273 ? 32.903 1.993 -90.392 1.00 37.56 273 THR A CA 1
ATOM 2131 C C . THR A 1 273 ? 34.331 1.863 -90.951 1.00 37.56 273 THR A C 1
ATOM 2133 O O . 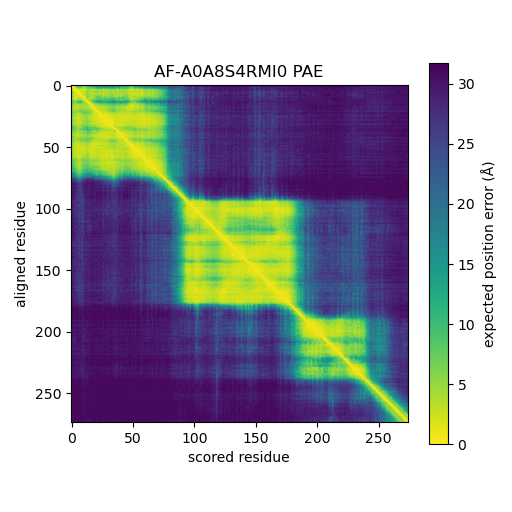THR A 1 273 ? 34.834 2.785 -91.581 1.00 37.56 273 THR A O 1
ATOM 2136 N N . LEU A 1 274 ? 34.927 0.672 -90.831 1.00 41.28 274 LEU A N 1
ATOM 2137 C CA . LEU A 1 274 ? 35.232 -0.267 -91.930 1.00 41.28 274 LEU A CA 1
ATOM 2138 C C . LEU A 1 274 ? 35.730 -1.596 -91.349 1.00 41.28 274 LEU A C 1
ATOM 2140 O O . LEU A 1 274 ? 36.542 -1.549 -90.400 1.00 41.28 274 LEU A O 1
#